Protein AF-A0A7X2IIE4-F1 (afdb_monomer)

Nearest PDB structures (foldseek):
  8wyc-assembly1_C  TM=7.361E-01  e=1.841E-12  Bacillus subtilis
  8wkn-assembly1_A  TM=7.345E-01  e=9.921E-12  Bacillus subtilis
  8wyb-assembly1_D  TM=7.508E-01  e=6.327E-11  Bacillus subtilis
  8wy8-assembly1_C  TM=7.355E-01  e=5.655E-11  Bacillus subtilis
  8y82-assembly1_M  TM=7.086E-01  e=1.838E-09  Geobacter sulfurreducens

Foldseek 3Di:
DVVLLVVVLVQLQDQLEEEEEECLQVCLQVFDDLLVLLVLLLVLCPPPPCLSVQLVVCVVVVNSQRSLQSRVVPDDPVRLLVSLCVRAPPPTEADLLLLLVLLLRYQHYEYQDQHCHNQRSVCVNPVDGFAEAALQRLVVLVQCLPSNDGRYYYHLQYHSNDSVRHQRHPVSVVLCDPPHNSVSSLVSVLSSVVRGQYEYESDDCPDVSNVVSQVVQLVVCQLPPCRAEYEEEPQDPVNQVVCNRRRVYHYDYDYWDADPVRDTDPVRSSVSSNVSSD

pLDDT: mean 89.93, std 10.82, range [49.31, 98.56]

Solvent-accessible surface area (backbone atoms only — not comparable to full-atom values): 14629 Å² total; per-residue (Å²): 113,72,73,60,56,52,50,48,48,58,47,33,68,34,70,51,19,30,40,36,40,26,57,63,53,48,41,69,40,72,36,64,52,75,68,55,44,48,53,54,42,30,58,73,35,61,90,46,86,65,36,32,59,50,23,53,53,26,46,76,70,67,38,50,53,60,16,37,32,55,40,60,70,72,47,52,71,66,53,45,44,53,50,31,32,60,58,45,52,62,95,57,61,60,34,75,57,40,50,28,59,58,46,35,59,38,44,27,35,36,30,70,45,43,50,59,42,65,54,49,31,39,23,77,73,68,78,48,71,53,48,78,28,47,24,80,37,62,80,49,46,71,51,60,63,42,81,84,40,62,46,29,38,36,16,62,30,13,33,36,92,41,67,93,43,50,51,64,28,61,71,43,54,51,24,44,36,91,93,27,85,30,20,65,27,49,54,44,50,49,50,42,66,73,75,33,40,36,39,35,35,34,58,69,92,77,45,67,66,57,47,53,52,44,52,57,45,31,71,73,38,78,44,69,44,90,50,35,34,33,51,44,71,70,59,51,73,69,56,39,53,45,40,32,57,56,60,14,32,45,62,46,63,42,66,61,44,71,45,99,86,70,47,80,36,61,65,49,54,52,52,51,37,42,70,57,38,108

Secondary structure (DSSP, 8-state):
-HHHHHHHHHHHTSTT-EEEE-HHHHGGGTPPPHHHHHHHHHHHTTTSSSHHHHHHHHHHTT-HHHHHHHHHTTS-HHHHHHHHHHHHTTT----HHHHHHHTTS--EEEE---SSHHHHHHHHHHSSPPEEEETT-HHHHHHHTSTT--SEEEETT-BTTBGGG---SHHHHHHTSTTSTTHHHHHHHHHHHHHS-EEEES--TT-HHHHHHHHHHHHHHTT--TTEEEEEES--HHHHHHHHHHT-EEEEEE--EE-TTS-EE-HHHHHHHHHHH-

Radius of gyration: 18.56 Å; Cα contacts (8 Å, |Δi|>4): 472; chains: 1; bounding box: 47×38×51 Å

Sequence (278 aa):
MNSTLEKLKEVLRKDNTVLFVGSGISTWSNLPTWEGMMDSLSQICKGREKIPDLINNETKAGNLLQAASYGYEELTNDEKVGFMSKTYIEGFEPHPIHNALVSLGPTCFITTNYDHLIEEAVYRKRGKSPTICLNNDVPVMGRIIRADSRNFVFKPHGDAGKIDTVVMTRSHYRELMPHGEFHAAVETLRILLMTRPVVYIGFGFRDPDFAYVRDILGNLYQGATSAHYAIMADVPPHVEKFWRKHDGIHIISYETTLNAIGSERHSSLLHLLKDLGE

Mean predicted aligned error: 4.93 Å

InterPro domains:
  IPR029035 DHS-like NAD/FAD-binding domain superfamily [SSF52467] (3-215)

Organism: NCBI:txid2666085

Structure (mmCIF, N/CA/C/O backbone):
data_AF-A0A7X2IIE4-F1
#
_entry.id   AF-A0A7X2IIE4-F1
#
loop_
_atom_site.group_PDB
_atom_site.id
_atom_site.type_symbol
_atom_site.label_atom_id
_atom_site.label_alt_id
_atom_site.label_comp_id
_atom_site.label_asym_id
_atom_site.label_entity_id
_atom_site.label_seq_id
_atom_site.pdbx_PDB_ins_code
_atom_site.Cartn_x
_atom_site.Cartn_y
_atom_site.Cartn_z
_atom_site.occupancy
_atom_site.B_iso_or_equiv
_atom_site.auth_seq_id
_atom_site.auth_comp_id
_atom_site.auth_asym_id
_atom_site.auth_atom_id
_atom_site.pdbx_PDB_model_num
ATOM 1 N N . MET A 1 1 ? -27.607 -2.820 7.632 1.00 49.31 1 MET A N 1
ATOM 2 C CA . MET A 1 1 ? -26.570 -1.781 7.454 1.00 49.31 1 MET A CA 1
ATOM 3 C C . MET A 1 1 ? -26.120 -1.174 8.782 1.00 49.31 1 MET A C 1
ATOM 5 O O . MET A 1 1 ? -24.940 -1.316 9.069 1.00 49.31 1 MET A O 1
ATOM 9 N N . ASN A 1 2 ? -27.005 -0.640 9.643 1.00 60.84 2 ASN A N 1
ATOM 10 C CA . ASN A 1 2 ? -26.592 -0.028 10.928 1.00 60.84 2 ASN A CA 1
ATOM 11 C C . ASN A 1 2 ? -25.723 -0.918 11.839 1.00 60.84 2 ASN A C 1
ATOM 13 O O . ASN A 1 2 ? -24.752 -0.437 12.402 1.00 60.84 2 ASN A O 1
ATOM 17 N N . SER A 1 3 ? -25.990 -2.223 11.956 1.00 80.12 3 SER A N 1
ATOM 18 C CA . SER A 1 3 ? -25.224 -3.075 12.884 1.00 80.12 3 SER A CA 1
ATOM 19 C C . SER A 1 3 ? -23.764 -3.320 12.479 1.00 80.12 3 SER A C 1
ATOM 21 O O . SER A 1 3 ? -22.938 -3.573 13.346 1.00 80.12 3 SER A O 1
ATOM 23 N N . THR A 1 4 ? -23.437 -3.321 11.182 1.00 84.44 4 THR A N 1
ATOM 24 C CA . THR A 1 4 ? -22.061 -3.582 10.711 1.00 84.44 4 THR A CA 1
ATOM 25 C C . THR A 1 4 ? -21.206 -2.326 10.826 1.00 84.44 4 THR A C 1
ATOM 27 O O . THR A 1 4 ? -20.052 -2.415 11.230 1.00 84.44 4 THR A O 1
ATOM 30 N N . LEU A 1 5 ? -21.787 -1.162 10.522 1.00 89.12 5 LEU A N 1
ATOM 31 C CA . LEU A 1 5 ? -21.107 0.125 10.641 1.00 89.12 5 LEU A CA 1
ATOM 32 C C . LEU A 1 5 ? -20.782 0.460 12.104 1.00 89.12 5 LEU A C 1
ATOM 34 O O . LEU A 1 5 ? -19.658 0.849 12.398 1.00 89.12 5 LEU A O 1
ATOM 38 N N . GLU A 1 6 ? -21.717 0.226 13.030 1.00 90.06 6 GLU A N 1
ATOM 39 C CA . GLU A 1 6 ? -21.456 0.422 14.465 1.00 90.06 6 GLU A CA 1
ATOM 40 C C . GLU A 1 6 ? -20.348 -0.502 14.981 1.00 90.06 6 GLU A C 1
ATOM 42 O O . GLU A 1 6 ? -19.433 -0.055 15.671 1.00 90.06 6 GLU A O 1
ATOM 47 N N . LYS A 1 7 ? -20.343 -1.775 14.566 1.00 92.12 7 LYS A N 1
ATOM 48 C CA . LYS A 1 7 ? -19.247 -2.695 14.901 1.00 92.12 7 LYS A CA 1
ATOM 49 C C . LYS A 1 7 ? -17.910 -2.257 14.306 1.00 92.12 7 LYS A C 1
ATOM 51 O O . LYS A 1 7 ? -16.882 -2.409 14.961 1.00 92.12 7 LYS A O 1
ATOM 56 N N . LEU A 1 8 ? -17.900 -1.697 13.094 1.00 93.94 8 LEU A N 1
ATOM 57 C CA . LEU A 1 8 ? -16.687 -1.109 12.527 1.00 93.94 8 LEU A CA 1
ATOM 58 C C . LEU A 1 8 ? -16.190 0.055 13.398 1.00 93.94 8 LEU A C 1
ATOM 60 O O . LEU A 1 8 ? -15.004 0.096 13.714 1.00 93.94 8 LEU A O 1
ATOM 64 N N . LYS A 1 9 ? -17.076 0.955 13.845 1.00 94.12 9 LYS A N 1
ATOM 65 C CA . LYS A 1 9 ? -16.709 2.039 14.775 1.00 94.12 9 LYS A CA 1
ATOM 66 C C . LYS A 1 9 ? -16.126 1.495 16.083 1.00 94.12 9 LYS A C 1
ATOM 68 O O . LYS A 1 9 ? -15.106 1.992 16.553 1.00 94.12 9 LYS A O 1
ATOM 73 N N . GLU A 1 10 ? -16.710 0.442 16.655 1.00 93.31 10 GLU A N 1
ATOM 74 C CA . GLU A 1 10 ? -16.152 -0.237 17.836 1.00 93.31 10 GLU A CA 1
ATOM 75 C C . GLU A 1 10 ? -14.753 -0.809 17.576 1.00 93.31 10 GLU A C 1
ATOM 77 O O . GLU A 1 10 ? -13.871 -0.699 18.427 1.00 93.31 10 GLU A O 1
ATOM 82 N N . VAL A 1 11 ? -14.529 -1.405 16.402 1.00 94.25 11 VAL A N 1
ATOM 83 C CA . VAL A 1 11 ? -13.220 -1.926 15.988 1.00 94.25 11 VAL A CA 1
ATOM 84 C C . VAL A 1 11 ? -12.203 -0.801 15.819 1.00 94.25 11 VAL A C 1
ATOM 86 O O . VAL A 1 11 ? -11.093 -0.922 16.329 1.00 94.25 11 VAL A O 1
ATOM 89 N N . LEU A 1 12 ? -12.567 0.307 15.177 1.00 95.69 12 LEU A N 1
ATOM 90 C CA . LEU A 1 12 ? -11.681 1.459 14.982 1.00 95.69 12 LEU A CA 1
ATOM 91 C C . LEU A 1 12 ? -11.258 2.117 16.306 1.00 95.69 12 LEU A C 1
ATOM 93 O O . LEU A 1 12 ? -10.138 2.608 16.411 1.00 95.69 12 LEU A O 1
ATOM 97 N N . ARG A 1 13 ? -12.098 2.054 17.348 1.00 93.62 13 ARG A N 1
ATOM 98 C CA . ARG A 1 13 ? -11.759 2.543 18.699 1.00 93.62 13 ARG A CA 1
ATOM 99 C C . ARG A 1 13 ? -10.760 1.662 19.451 1.00 93.62 13 ARG A C 1
ATOM 101 O O . ARG A 1 13 ? -10.238 2.089 20.478 1.00 93.62 13 ARG A O 1
ATOM 108 N N . LYS A 1 14 ? -10.496 0.432 18.995 1.00 92.31 14 LYS A N 1
ATOM 109 C CA . LYS A 1 14 ? -9.498 -0.431 19.637 1.00 92.31 14 LYS A CA 1
ATOM 110 C C . LYS A 1 14 ? -8.102 0.043 19.268 1.00 92.31 14 LYS A C 1
ATOM 112 O O . LYS A 1 14 ? -7.719 0.065 18.103 1.00 92.31 14 LYS A O 1
ATOM 117 N N . ASP A 1 15 ? -7.301 0.309 20.287 1.00 88.25 15 ASP A N 1
ATOM 118 C CA . ASP A 1 15 ? -5.937 0.808 20.128 1.00 88.25 15 ASP A CA 1
ATOM 119 C C . ASP A 1 15 ? -5.006 -0.094 19.303 1.00 88.25 15 ASP A C 1
ATOM 121 O O . ASP A 1 15 ? -3.994 0.364 18.768 1.00 88.25 15 ASP A O 1
ATOM 125 N N . ASN A 1 16 ? -5.305 -1.393 19.267 1.00 89.94 16 ASN A N 1
ATOM 126 C CA . ASN A 1 16 ? -4.491 -2.400 18.606 1.00 89.94 16 ASN A CA 1
ATOM 127 C C . ASN A 1 16 ? -4.945 -2.691 17.165 1.00 89.94 16 ASN A C 1
ATOM 129 O O . ASN A 1 16 ? -4.286 -3.498 16.506 1.00 89.94 16 ASN A O 1
ATOM 133 N N . THR A 1 17 ? -6.023 -2.053 16.693 1.00 95.56 17 THR A N 1
ATOM 134 C CA . THR A 1 17 ? -6.523 -2.174 15.319 1.00 95.56 17 THR A CA 1
ATOM 135 C C . THR A 1 17 ? -5.491 -1.677 14.318 1.00 95.56 17 THR A C 1
ATOM 137 O O . THR A 1 17 ? -4.799 -0.683 14.544 1.00 95.56 17 THR A O 1
ATOM 140 N N . VAL A 1 18 ? -5.403 -2.383 13.196 1.00 96.12 18 VAL A N 1
ATOM 141 C CA . VAL A 1 18 ? -4.515 -2.063 12.084 1.00 96.12 18 VAL A CA 1
ATOM 142 C C . VAL A 1 18 ? -5.337 -1.567 10.902 1.00 96.12 18 VAL A C 1
ATOM 144 O O . VAL A 1 18 ? -6.310 -2.206 10.503 1.00 96.12 18 VAL A O 1
ATOM 147 N N . LEU A 1 19 ? -4.928 -0.445 10.313 1.00 97.19 19 LEU A N 1
ATOM 148 C CA . LEU A 1 19 ? -5.428 -0.019 9.009 1.00 97.19 19 LEU A CA 1
ATOM 149 C C . LEU A 1 19 ? -4.515 -0.596 7.932 1.00 97.19 19 LEU A C 1
ATOM 151 O O . LEU A 1 19 ? -3.333 -0.257 7.877 1.00 97.19 19 LEU A O 1
ATOM 155 N N . PHE A 1 20 ? -5.055 -1.472 7.090 1.00 94.75 20 PHE A N 1
ATOM 156 C CA . PHE A 1 20 ? -4.353 -1.954 5.907 1.00 94.75 20 PHE A CA 1
ATOM 157 C C . PHE A 1 20 ? -4.774 -1.090 4.723 1.00 94.75 20 PHE A C 1
ATOM 159 O O . PHE A 1 20 ? -5.925 -1.121 4.284 1.00 94.75 20 PHE A O 1
ATOM 166 N N . VAL A 1 21 ? -3.835 -0.309 4.209 1.00 95.19 21 VAL A N 1
ATOM 167 C CA . VAL A 1 21 ? -4.082 0.709 3.195 1.00 95.19 21 VAL A CA 1
ATOM 168 C C . VAL A 1 21 ? -3.481 0.259 1.873 1.00 95.19 21 VAL A C 1
ATOM 170 O O . VAL A 1 21 ? -2.305 -0.079 1.814 1.00 95.19 21 VAL A O 1
ATOM 173 N N . GLY A 1 22 ? -4.294 0.227 0.821 1.00 91.69 22 GLY A N 1
ATOM 174 C CA . GLY A 1 22 ? -3.826 -0.068 -0.532 1.00 91.69 22 GLY A CA 1
ATOM 175 C C . GLY A 1 22 ? -3.591 1.179 -1.379 1.00 91.69 22 GLY A C 1
ATOM 176 O O . GLY A 1 22 ? -3.837 2.315 -0.960 1.00 91.69 22 GLY A O 1
ATOM 177 N N . SER A 1 23 ? -3.144 0.960 -2.613 1.00 89.44 23 SER A N 1
ATOM 178 C CA . SER A 1 23 ? -2.782 2.021 -3.562 1.00 89.44 23 SER A CA 1
ATOM 179 C C . SER A 1 23 ? -3.956 2.904 -3.975 1.00 89.44 23 SER A C 1
ATOM 181 O O . SER A 1 23 ? -3.746 4.052 -4.356 1.00 89.44 23 SER A O 1
ATOM 183 N N . GLY A 1 24 ? -5.198 2.437 -3.810 1.00 90.94 24 GLY A N 1
ATOM 184 C CA . GLY A 1 24 ? -6.402 3.227 -4.065 1.00 90.94 24 GLY A CA 1
ATOM 185 C C . GLY A 1 24 ? -6.564 4.451 -3.155 1.00 90.94 24 GLY A C 1
ATOM 186 O O . GLY A 1 24 ? -7.406 5.294 -3.443 1.00 90.94 24 GLY A O 1
ATOM 187 N N . ILE A 1 25 ? -5.788 4.572 -2.068 1.00 95.12 25 ILE A N 1
ATOM 188 C CA . ILE A 1 25 ? -5.687 5.822 -1.295 1.00 95.12 25 ILE A CA 1
ATOM 189 C C . ILE A 1 25 ? -4.633 6.759 -1.889 1.00 95.12 25 ILE A C 1
ATOM 191 O O . ILE A 1 25 ? -4.918 7.945 -2.056 1.00 95.12 25 ILE A O 1
ATOM 195 N N . SER A 1 26 ? -3.473 6.238 -2.297 1.00 95.19 26 SER A N 1
ATOM 196 C CA . SER A 1 26 ? -2.409 7.029 -2.928 1.00 95.19 26 SER A CA 1
ATOM 197 C C . SER A 1 26 ? -2.837 7.637 -4.273 1.00 95.19 26 SER A C 1
ATOM 199 O O . SER A 1 26 ? -2.402 8.735 -4.618 1.00 95.19 26 SER A O 1
ATOM 201 N N . THR A 1 27 ? -3.757 7.005 -5.015 1.00 93.75 27 THR A N 1
ATOM 202 C CA . THR A 1 27 ? -4.293 7.565 -6.275 1.00 93.75 27 THR A CA 1
ATOM 203 C C . THR A 1 27 ? -5.016 8.904 -6.094 1.00 93.75 27 THR A C 1
ATOM 205 O O . THR A 1 27 ? -5.051 9.707 -7.023 1.00 93.75 27 THR A O 1
ATOM 208 N N . TRP A 1 28 ? -5.533 9.213 -4.898 1.00 94.75 28 TRP A N 1
ATOM 209 C CA . TRP A 1 28 ? -6.114 10.532 -4.598 1.00 94.75 28 TRP A CA 1
ATOM 210 C C . TRP A 1 28 ? -5.080 11.657 -4.574 1.00 94.75 28 TRP A C 1
ATOM 212 O O . TRP A 1 28 ? -5.438 12.828 -4.682 1.00 94.75 28 TRP A O 1
ATOM 222 N N . SER A 1 29 ? -3.806 11.303 -4.430 1.00 96.19 29 SER A N 1
ATOM 223 C CA . SER A 1 29 ? -2.670 12.207 -4.561 1.00 96.19 29 SER A CA 1
ATOM 224 C C . SER A 1 29 ? -2.062 12.165 -5.969 1.00 96.19 29 SER A C 1
ATOM 226 O O . SER A 1 29 ? -0.961 12.657 -6.156 1.00 96.19 29 SER A O 1
ATOM 228 N N . ASN A 1 30 ? -2.774 11.629 -6.970 1.00 94.38 30 ASN A N 1
ATOM 229 C CA . ASN A 1 30 ? -2.327 11.461 -8.362 1.00 94.38 30 ASN A CA 1
ATOM 230 C C . ASN A 1 30 ? -1.174 10.466 -8.568 1.00 94.38 30 ASN A C 1
ATOM 232 O O . ASN A 1 30 ? -0.538 10.486 -9.623 1.00 94.38 30 ASN A O 1
ATOM 236 N N . LEU A 1 31 ? -0.911 9.582 -7.602 1.00 94.81 31 LEU A N 1
ATOM 237 C CA . LEU A 1 31 ? 0.018 8.480 -7.831 1.00 94.81 31 LEU A CA 1
ATOM 238 C C . LEU A 1 31 ? -0.579 7.450 -8.796 1.00 94.81 31 LEU A C 1
ATOM 240 O O . LEU A 1 31 ? -1.803 7.268 -8.832 1.00 94.81 31 LEU A O 1
ATOM 244 N N . PRO A 1 32 ? 0.268 6.762 -9.579 1.00 92.31 32 PRO A N 1
ATOM 245 C CA . PRO A 1 32 ? -0.210 5.830 -10.582 1.00 92.31 32 PRO A CA 1
ATOM 246 C C . PRO A 1 32 ? -0.805 4.568 -9.952 1.00 92.31 32 PRO A C 1
ATOM 248 O O . PRO A 1 32 ? -0.396 4.099 -8.889 1.00 92.31 32 PRO A O 1
ATOM 251 N N . THR A 1 33 ? -1.750 3.965 -10.670 1.00 89.31 33 THR A N 1
ATOM 252 C CA . THR A 1 33 ? -2.098 2.554 -10.476 1.00 89.31 33 THR A CA 1
ATOM 253 C C . THR A 1 33 ? -0.956 1.665 -10.980 1.00 89.31 33 THR A C 1
ATOM 255 O O . THR A 1 33 ? -0.030 2.140 -11.635 1.00 89.31 33 THR A O 1
ATOM 258 N N . TRP A 1 34 ? -1.032 0.351 -10.748 1.00 88.12 34 TRP A N 1
ATOM 259 C CA . TRP A 1 34 ? -0.078 -0.585 -11.357 1.00 88.12 34 TRP A CA 1
ATOM 260 C C . TRP A 1 34 ? -0.030 -0.461 -12.887 1.00 88.12 34 TRP A C 1
ATOM 262 O O . TRP A 1 34 ? 1.055 -0.456 -13.456 1.00 88.12 34 TRP A O 1
ATOM 272 N N . GLU A 1 35 ? -1.181 -0.305 -13.547 1.00 88.38 35 GLU A N 1
ATOM 273 C CA . GLU A 1 35 ? -1.249 -0.090 -15.000 1.00 88.38 35 GLU A CA 1
ATOM 274 C C . GLU A 1 35 ? -0.546 1.215 -15.408 1.00 88.38 35 GLU A C 1
ATOM 276 O O . GLU A 1 35 ? 0.330 1.192 -16.269 1.00 88.38 35 GLU A O 1
ATOM 281 N N . GLY A 1 36 ? -0.822 2.332 -14.723 1.00 91.50 36 GLY A N 1
ATOM 282 C CA . GLY A 1 36 ? -0.133 3.603 -14.993 1.00 91.50 36 GLY A CA 1
ATOM 283 C C . GLY A 1 36 ? 1.375 3.560 -14.696 1.00 91.50 36 GLY A C 1
ATOM 284 O O . GLY A 1 36 ? 2.174 4.254 -15.334 1.00 91.50 36 GLY A O 1
ATOM 285 N N . MET A 1 37 ? 1.795 2.715 -13.751 1.00 94.00 37 MET A N 1
ATOM 286 C CA . MET A 1 37 ? 3.209 2.463 -13.486 1.00 94.00 37 MET A CA 1
ATOM 287 C C . MET A 1 37 ? 3.856 1.672 -14.627 1.00 94.00 37 MET A C 1
ATOM 289 O O . MET A 1 37 ? 4.965 2.017 -15.029 1.00 94.00 37 MET A O 1
ATOM 293 N N . MET A 1 38 ? 3.160 0.686 -15.209 1.00 95.44 38 MET A N 1
ATOM 294 C CA . MET A 1 38 ? 3.628 -0.025 -16.407 1.00 95.44 38 MET A CA 1
ATOM 295 C C . MET A 1 38 ? 3.792 0.911 -17.602 1.00 95.44 38 MET A C 1
ATOM 297 O O . MET A 1 38 ? 4.783 0.791 -18.321 1.00 95.44 38 MET A O 1
ATOM 301 N N . ASP A 1 39 ? 2.896 1.884 -17.777 1.00 93.69 39 ASP A N 1
ATOM 302 C CA . ASP A 1 39 ? 3.049 2.903 -18.819 1.00 93.69 39 ASP A CA 1
ATOM 303 C C . ASP A 1 39 ? 4.346 3.697 -18.612 1.00 93.69 39 ASP A C 1
ATOM 305 O O . ASP A 1 39 ? 5.158 3.831 -19.531 1.00 93.69 39 ASP A O 1
ATOM 309 N N . SER A 1 40 ? 4.584 4.161 -17.382 1.00 94.62 40 SER A N 1
ATOM 310 C CA . SER A 1 40 ? 5.792 4.907 -17.003 1.00 94.62 40 SER A CA 1
ATOM 311 C C . SER A 1 40 ? 7.065 4.071 -17.181 1.00 94.62 40 SER A C 1
ATOM 313 O O . SER A 1 40 ? 8.070 4.565 -17.700 1.00 94.62 40 SER A O 1
ATOM 315 N N . LEU A 1 41 ? 7.008 2.789 -16.815 1.00 95.75 41 LEU A N 1
ATOM 316 C CA . LEU A 1 41 ? 8.100 1.836 -16.976 1.00 95.75 41 LEU A CA 1
ATOM 317 C C . LEU A 1 41 ? 8.391 1.563 -18.463 1.00 95.75 41 LEU A C 1
ATOM 319 O O . LEU A 1 41 ? 9.541 1.568 -18.899 1.00 95.75 41 LEU A O 1
ATOM 323 N N . SER A 1 42 ? 7.352 1.428 -19.289 1.00 96.31 42 SER A N 1
ATOM 324 C CA . SER A 1 42 ? 7.506 1.306 -20.740 1.00 96.31 42 SER A CA 1
ATOM 325 C C . SER A 1 42 ? 8.147 2.552 -21.356 1.00 96.31 42 SER A C 1
ATOM 327 O O . SER A 1 42 ? 8.903 2.416 -22.321 1.00 96.31 42 SER A O 1
ATOM 329 N N . GLN A 1 43 ? 7.876 3.752 -20.824 1.00 95.06 43 GLN A N 1
ATOM 330 C CA . GLN A 1 43 ? 8.509 4.987 -21.296 1.00 95.06 43 GLN A CA 1
ATOM 331 C C . GLN A 1 43 ? 10.006 5.043 -20.981 1.00 95.06 43 GLN A C 1
ATOM 333 O O . GLN A 1 43 ? 10.777 5.415 -21.864 1.00 95.06 43 GLN A O 1
ATOM 338 N N . ILE A 1 44 ? 10.432 4.683 -19.763 1.00 95.44 44 ILE A N 1
ATOM 339 C CA . ILE A 1 44 ? 11.862 4.696 -19.398 1.00 95.44 44 ILE A CA 1
ATOM 340 C C . ILE A 1 44 ? 12.650 3.615 -20.150 1.00 95.44 44 ILE A C 1
ATOM 342 O O . ILE A 1 44 ? 13.810 3.820 -20.493 1.00 95.44 44 ILE A O 1
ATOM 346 N N . CYS A 1 45 ? 12.004 2.503 -20.510 1.00 95.81 45 CYS A N 1
ATOM 347 C CA . CYS A 1 45 ? 12.606 1.458 -21.336 1.00 95.81 45 CYS A CA 1
ATOM 348 C C . CYS A 1 45 ? 12.621 1.778 -22.845 1.00 95.81 45 CYS A C 1
ATOM 350 O O . CYS A 1 45 ? 13.040 0.932 -23.638 1.00 95.81 45 CYS A O 1
ATOM 352 N N . LYS A 1 46 ? 12.175 2.965 -23.288 1.00 93.56 46 LYS A N 1
ATOM 353 C CA . LYS A 1 46 ? 12.252 3.355 -24.706 1.00 93.56 46 LYS A CA 1
ATOM 354 C C . LYS A 1 46 ? 13.695 3.288 -25.212 1.00 93.56 46 LYS A C 1
ATOM 356 O O . LYS A 1 46 ? 14.604 3.840 -24.608 1.00 93.56 46 LYS A O 1
ATOM 361 N N . GLY A 1 47 ? 13.887 2.631 -26.355 1.00 90.25 47 GLY A N 1
ATOM 362 C CA . GLY A 1 47 ? 15.211 2.393 -26.938 1.00 90.25 47 GLY A CA 1
ATOM 363 C C . GLY A 1 47 ? 15.856 1.069 -26.516 1.00 90.25 47 GLY A C 1
ATOM 364 O O . GLY A 1 47 ? 16.852 0.679 -27.118 1.00 90.25 47 GLY A O 1
ATOM 365 N N . ARG A 1 48 ? 15.270 0.339 -25.556 1.00 93.75 48 ARG A N 1
ATOM 366 C CA . ARG A 1 48 ? 15.635 -1.052 -25.256 1.00 93.75 48 ARG A CA 1
ATOM 367 C C . ARG A 1 48 ? 14.833 -1.975 -26.166 1.00 93.75 48 ARG A C 1
ATOM 369 O O . ARG A 1 48 ? 13.605 -1.888 -26.215 1.00 93.75 48 ARG A O 1
ATOM 376 N N . GLU A 1 49 ? 15.521 -2.817 -26.932 1.00 92.31 49 GLU A N 1
ATOM 377 C CA . GLU A 1 49 ? 14.883 -3.650 -27.954 1.00 92.31 49 GLU A CA 1
ATOM 378 C C . GLU A 1 49 ? 13.828 -4.577 -27.319 1.00 92.31 49 GLU A C 1
ATOM 380 O O . GLU A 1 49 ? 14.122 -5.291 -26.365 1.00 92.31 49 GLU A O 1
ATOM 385 N N . LYS A 1 50 ? 12.594 -4.567 -27.845 1.00 93.75 50 LYS A N 1
ATOM 386 C CA . LYS A 1 50 ? 11.437 -5.397 -27.432 1.00 93.75 50 LYS A CA 1
ATOM 387 C C . LYS A 1 50 ? 10.893 -5.184 -26.012 1.00 93.75 50 LYS A C 1
ATOM 389 O O . LYS A 1 50 ? 9.753 -5.569 -25.772 1.00 93.75 50 LYS A O 1
ATOM 394 N N . ILE A 1 51 ? 11.627 -4.561 -25.087 1.00 96.38 51 ILE A N 1
ATOM 395 C CA . ILE A 1 51 ? 11.179 -4.388 -23.692 1.00 96.38 51 ILE A CA 1
ATOM 396 C C . ILE A 1 51 ? 9.856 -3.604 -23.585 1.00 96.38 51 ILE A C 1
ATOM 398 O O . ILE A 1 51 ? 8.935 -4.113 -22.943 1.00 96.38 51 ILE A O 1
ATOM 402 N N . PRO A 1 52 ? 9.676 -2.434 -24.238 1.00 96.69 52 PRO A N 1
ATOM 403 C CA . PRO A 1 52 ? 8.388 -1.736 -24.227 1.00 96.69 52 PRO A CA 1
ATOM 404 C C . PRO A 1 52 ? 7.232 -2.598 -24.748 1.00 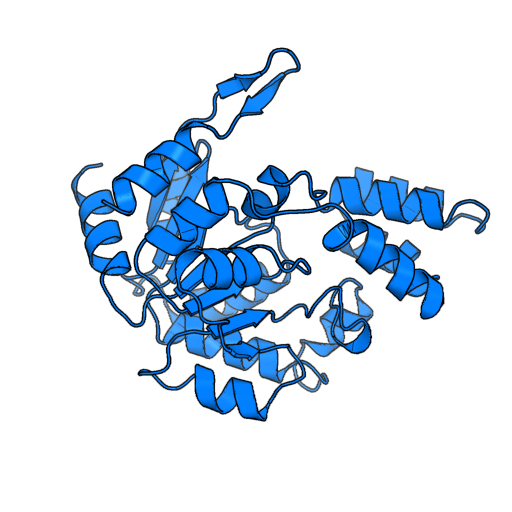96.69 52 PRO A C 1
ATOM 406 O O . PRO A 1 52 ? 6.147 -2.587 -24.173 1.00 96.69 52 PRO A O 1
ATOM 409 N N . ASP A 1 53 ? 7.456 -3.376 -25.809 1.00 96.56 53 ASP A N 1
ATOM 410 C CA . ASP A 1 53 ? 6.423 -4.240 -26.385 1.00 96.56 53 ASP A CA 1
ATOM 411 C C . ASP A 1 53 ? 6.040 -5.369 -25.424 1.00 96.56 53 ASP A C 1
ATOM 413 O O . ASP A 1 53 ? 4.855 -5.650 -25.253 1.00 96.56 53 ASP A O 1
ATOM 417 N N . LEU A 1 54 ? 7.020 -5.978 -24.748 1.00 97.00 54 LEU A N 1
ATOM 418 C CA . LEU A 1 54 ? 6.787 -7.000 -23.726 1.00 97.00 54 LEU A CA 1
ATOM 419 C C . LEU A 1 54 ? 5.972 -6.452 -22.548 1.00 97.00 54 LEU A C 1
ATOM 421 O O . LEU A 1 54 ? 4.980 -7.070 -22.165 1.00 97.00 54 LEU A O 1
ATOM 425 N N . ILE A 1 55 ? 6.338 -5.277 -22.020 1.00 96.94 55 ILE A N 1
ATOM 426 C CA . ILE A 1 55 ? 5.582 -4.605 -20.950 1.00 96.94 55 ILE A CA 1
ATOM 427 C C . ILE A 1 55 ? 4.137 -4.375 -21.407 1.00 96.94 55 ILE A C 1
ATOM 429 O O . ILE A 1 55 ? 3.200 -4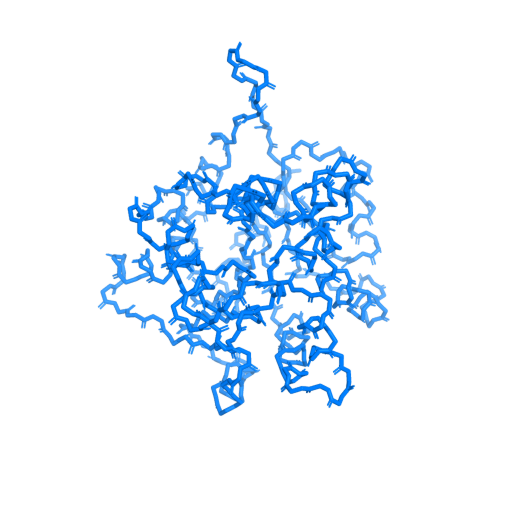.788 -20.731 1.00 96.94 55 ILE A O 1
ATOM 433 N N . ASN A 1 56 ? 3.945 -3.769 -22.580 1.00 95.81 56 ASN A N 1
ATOM 434 C CA . ASN A 1 56 ? 2.617 -3.421 -23.086 1.00 95.81 56 ASN A CA 1
ATOM 435 C C . ASN A 1 56 ? 1.743 -4.652 -23.364 1.00 95.81 56 ASN A C 1
ATOM 437 O O . ASN A 1 56 ? 0.540 -4.622 -23.098 1.00 95.81 56 ASN A O 1
ATOM 441 N N . ASN A 1 57 ? 2.322 -5.728 -23.899 1.00 96.38 57 ASN A N 1
ATOM 442 C CA . ASN A 1 57 ? 1.596 -6.964 -24.185 1.00 96.38 57 ASN A CA 1
ATOM 443 C C . ASN A 1 57 ? 1.133 -7.653 -22.895 1.00 96.38 57 ASN A C 1
ATOM 445 O O . ASN A 1 57 ? -0.036 -8.022 -22.790 1.00 96.38 57 ASN A O 1
ATOM 449 N N . GLU A 1 58 ? 2.012 -7.770 -21.899 1.00 95.88 58 GLU A N 1
ATOM 450 C CA . GLU A 1 58 ? 1.672 -8.382 -20.612 1.00 95.88 58 GLU A CA 1
ATOM 451 C C . GLU A 1 58 ? 0.700 -7.518 -19.798 1.00 95.88 58 GLU A C 1
ATOM 453 O O . GLU A 1 58 ? -0.240 -8.055 -19.213 1.00 95.88 58 GLU A O 1
ATOM 458 N N . THR A 1 59 ? 0.839 -6.185 -19.817 1.00 93.19 59 THR A N 1
ATOM 459 C CA . THR A 1 59 ? -0.132 -5.268 -19.193 1.00 93.19 59 THR A CA 1
ATOM 460 C C . THR A 1 59 ? -1.524 -5.448 -19.793 1.00 93.19 59 THR A C 1
ATOM 462 O O . THR A 1 59 ? -2.490 -5.614 -19.051 1.00 93.19 59 THR A O 1
ATOM 465 N N . LYS A 1 60 ? -1.640 -5.512 -21.129 1.00 93.88 60 LYS A N 1
ATOM 466 C CA . LYS A 1 60 ? -2.923 -5.771 -21.813 1.00 93.88 60 LYS A CA 1
ATOM 467 C C . LYS A 1 60 ? -3.507 -7.145 -21.486 1.00 93.88 60 LYS A C 1
ATOM 469 O O . LYS A 1 60 ? -4.725 -7.295 -21.469 1.00 93.88 60 LYS A O 1
ATOM 474 N N . ALA A 1 61 ? -2.654 -8.136 -21.233 1.00 93.50 61 ALA A N 1
ATOM 475 C CA . ALA A 1 61 ? -3.064 -9.467 -20.794 1.00 93.50 61 ALA A CA 1
ATOM 476 C C . ALA A 1 61 ? -3.420 -9.535 -19.293 1.00 93.50 61 ALA A C 1
ATOM 478 O O . ALA A 1 61 ? -3.874 -10.577 -18.826 1.00 93.50 61 ALA A O 1
ATOM 479 N N . GLY A 1 62 ? -3.227 -8.450 -18.531 1.00 89.12 62 GLY A N 1
ATOM 480 C CA . GLY A 1 62 ? -3.441 -8.407 -17.081 1.00 89.12 62 GLY A CA 1
ATOM 481 C C . GLY A 1 62 ? -2.299 -9.016 -16.255 1.00 89.12 62 GLY A C 1
ATOM 482 O O . GLY A 1 62 ? -2.411 -9.131 -15.035 1.00 89.12 62 GLY A O 1
ATOM 483 N N . ASN A 1 63 ? -1.178 -9.371 -16.883 1.00 91.25 63 ASN A N 1
ATOM 484 C CA . ASN A 1 63 ? -0.015 -9.998 -16.254 1.00 91.25 63 ASN A CA 1
ATOM 485 C C . ASN A 1 63 ? 0.974 -8.948 -15.714 1.00 91.25 63 ASN A C 1
ATOM 487 O O . ASN A 1 63 ? 2.163 -8.948 -16.039 1.00 91.25 63 ASN A O 1
ATOM 491 N N . LEU A 1 64 ? 0.490 -8.050 -14.855 1.00 90.62 64 LEU A N 1
ATOM 492 C CA . LEU A 1 64 ? 1.229 -6.859 -14.408 1.00 90.62 64 LEU A CA 1
ATOM 493 C C . LEU A 1 64 ? 2.567 -7.181 -13.718 1.00 90.62 64 LEU A C 1
ATOM 495 O O . LEU A 1 64 ? 3.552 -6.487 -13.939 1.00 90.62 64 LEU A O 1
ATOM 499 N N . LEU A 1 65 ? 2.649 -8.273 -12.949 1.00 91.56 65 LEU A N 1
ATOM 500 C CA . LEU A 1 65 ? 3.908 -8.708 -12.325 1.00 91.56 65 LEU A CA 1
ATOM 501 C C . LEU A 1 65 ? 4.954 -9.157 -13.363 1.00 91.56 65 LEU A C 1
ATOM 503 O O . LEU A 1 65 ? 6.156 -8.938 -13.192 1.00 91.56 65 LEU A O 1
ATOM 507 N N . GLN A 1 66 ? 4.516 -9.797 -14.452 1.00 94.06 66 GLN A N 1
ATOM 508 C CA . GLN A 1 66 ? 5.413 -10.184 -15.543 1.00 94.06 66 GLN A CA 1
ATOM 509 C C . GLN A 1 66 ? 5.870 -8.954 -16.331 1.00 94.06 66 GLN A C 1
ATOM 511 O O . GLN A 1 66 ? 7.063 -8.839 -16.613 1.00 94.06 66 GLN A O 1
ATOM 516 N N . ALA A 1 67 ? 4.950 -8.031 -16.624 1.00 95.19 67 ALA A N 1
ATOM 517 C CA . ALA A 1 67 ? 5.259 -6.751 -17.254 1.00 95.19 67 ALA A CA 1
ATOM 518 C C . ALA A 1 67 ? 6.303 -5.967 -16.434 1.00 95.19 67 ALA A C 1
ATOM 520 O O . ALA A 1 67 ? 7.331 -5.555 -16.971 1.00 95.19 67 ALA A O 1
ATOM 521 N N . ALA A 1 68 ? 6.101 -5.867 -15.116 1.00 95.44 68 ALA A N 1
ATOM 522 C CA . ALA A 1 68 ? 7.031 -5.213 -14.201 1.00 95.44 68 ALA A CA 1
ATOM 523 C C . ALA A 1 68 ? 8.417 -5.867 -14.221 1.00 95.44 68 ALA A C 1
ATOM 525 O O . ALA A 1 68 ? 9.424 -5.168 -14.261 1.00 95.44 68 ALA A O 1
ATOM 526 N N . SER A 1 69 ? 8.476 -7.203 -14.259 1.00 96.50 69 SER A N 1
ATOM 527 C CA . SER A 1 69 ? 9.747 -7.937 -14.327 1.00 96.50 69 SER A CA 1
ATOM 528 C C . SER A 1 69 ? 10.509 -7.637 -15.622 1.00 96.50 69 SER A C 1
ATOM 530 O O . SER A 1 69 ? 11.705 -7.388 -15.565 1.00 96.50 69 SER A O 1
ATOM 532 N N . TYR A 1 70 ? 9.823 -7.582 -16.772 1.00 96.81 70 TYR A N 1
ATOM 533 C CA . TYR A 1 70 ? 10.466 -7.260 -18.052 1.00 96.81 70 TYR A CA 1
ATOM 534 C C . TYR A 1 70 ? 11.061 -5.853 -18.099 1.00 96.81 70 TYR A C 1
ATOM 536 O O . TYR A 1 70 ? 12.090 -5.660 -18.733 1.00 96.81 70 TYR A O 1
ATOM 544 N N . GLY A 1 71 ? 10.421 -4.867 -17.471 1.00 96.56 71 GLY A N 1
ATOM 545 C CA . GLY A 1 71 ? 10.925 -3.494 -17.484 1.00 96.56 71 GLY A CA 1
ATOM 546 C C . GLY A 1 71 ? 11.927 -3.198 -16.374 1.00 96.56 71 GLY A C 1
ATOM 547 O O . GLY A 1 71 ? 12.988 -2.635 -16.621 1.00 96.56 71 GLY A O 1
ATOM 548 N N . TYR A 1 72 ? 11.592 -3.560 -15.138 1.00 97.25 72 TYR A N 1
ATOM 549 C CA . TYR A 1 72 ? 12.321 -3.109 -13.957 1.00 97.25 72 TYR A CA 1
ATOM 550 C C . TYR A 1 72 ? 13.663 -3.829 -13.786 1.00 97.25 72 TYR A C 1
ATOM 552 O O . TYR A 1 72 ? 14.622 -3.220 -13.314 1.00 97.25 72 TYR A O 1
ATOM 560 N N . GLU A 1 73 ? 13.766 -5.101 -14.189 1.00 96.25 73 GLU A N 1
ATOM 561 C CA . GLU A 1 73 ? 15.028 -5.859 -14.118 1.00 96.25 73 GLU A CA 1
ATOM 562 C C . GLU A 1 73 ? 16.073 -5.345 -15.117 1.00 96.25 73 GLU A C 1
ATOM 564 O O . GLU A 1 73 ? 17.269 -5.461 -14.863 1.00 96.25 73 GLU A O 1
ATOM 569 N N . GLU A 1 74 ? 15.631 -4.697 -16.193 1.00 96.31 74 GLU A N 1
ATOM 570 C CA . GLU A 1 74 ? 16.507 -4.088 -17.191 1.00 96.31 74 GLU A CA 1
ATOM 571 C C . GLU A 1 74 ? 17.160 -2.796 -16.673 1.00 96.31 74 GLU A C 1
ATOM 573 O O . GLU A 1 74 ? 18.245 -2.414 -17.114 1.00 96.31 74 GLU A O 1
ATOM 578 N N . LEU A 1 75 ? 16.528 -2.098 -15.729 1.00 96.56 75 LEU A N 1
ATOM 579 C CA . LEU A 1 75 ? 17.040 -0.833 -15.211 1.00 96.56 75 LEU A CA 1
ATOM 580 C C . LEU A 1 75 ? 18.304 -1.032 -14.355 1.00 96.56 75 LEU A C 1
ATOM 582 O O . LEU A 1 75 ? 18.379 -1.907 -13.487 1.00 96.56 75 LEU A O 1
ATOM 586 N N . THR A 1 76 ? 19.281 -0.149 -14.548 1.00 96.75 76 THR A N 1
ATOM 587 C CA . THR A 1 76 ? 20.410 0.034 -13.625 1.00 96.75 76 THR A CA 1
ATOM 588 C C . THR A 1 76 ? 19.923 0.555 -12.269 1.00 96.75 76 THR A C 1
ATOM 590 O O . THR A 1 76 ? 18.806 1.056 -12.145 1.00 96.75 76 THR A O 1
ATOM 593 N N . ASN A 1 77 ? 20.758 0.477 -11.228 1.00 95.75 77 ASN A N 1
ATOM 594 C CA . ASN A 1 77 ? 20.376 0.975 -9.901 1.00 95.75 77 ASN A CA 1
ATOM 595 C C . ASN A 1 77 ? 20.039 2.475 -9.909 1.00 95.75 77 ASN A C 1
ATOM 597 O O . ASN A 1 77 ? 19.049 2.867 -9.297 1.00 95.75 77 ASN A O 1
ATOM 601 N N . ASP A 1 78 ? 20.787 3.293 -10.651 1.00 97.12 78 ASP A N 1
ATOM 602 C CA . ASP A 1 78 ? 20.521 4.733 -10.750 1.00 97.12 78 ASP A CA 1
ATOM 603 C C . ASP A 1 78 ? 19.194 5.016 -11.471 1.00 97.12 78 ASP A C 1
ATOM 605 O O . ASP A 1 78 ? 18.406 5.854 -11.029 1.00 97.12 78 ASP A O 1
ATOM 609 N N . GLU A 1 79 ? 18.894 4.272 -12.542 1.00 97.38 79 GLU A N 1
ATOM 610 C CA . GLU A 1 79 ? 17.601 4.361 -13.232 1.00 97.38 79 GLU A CA 1
ATOM 611 C C . GLU A 1 79 ? 16.446 3.920 -12.329 1.00 97.38 79 GLU A C 1
ATOM 613 O O . GLU A 1 79 ? 15.393 4.554 -12.346 1.00 97.38 79 GLU A O 1
ATOM 618 N N . LYS A 1 80 ? 16.633 2.875 -11.511 1.00 97.75 80 LYS A N 1
ATOM 619 C CA . LYS A 1 80 ? 15.633 2.419 -10.532 1.00 97.75 80 LYS A CA 1
ATOM 620 C C . LYS A 1 80 ? 15.360 3.484 -9.475 1.00 97.75 80 LYS A C 1
ATOM 622 O O . LYS A 1 80 ? 14.196 3.764 -9.197 1.00 97.75 80 LYS A O 1
ATOM 627 N N . VAL A 1 81 ? 16.405 4.103 -8.920 1.00 97.62 81 VAL A N 1
ATOM 628 C CA . VAL A 1 81 ? 16.273 5.203 -7.950 1.00 97.62 81 VAL A CA 1
ATOM 629 C C . VAL A 1 81 ? 15.523 6.378 -8.577 1.00 97.62 81 VAL A C 1
ATOM 631 O O . VAL A 1 81 ? 14.532 6.841 -8.013 1.00 97.62 81 VAL A O 1
ATOM 634 N N . GLY A 1 82 ? 15.936 6.821 -9.769 1.00 97.56 82 GLY A N 1
ATOM 635 C CA . GLY A 1 82 ? 15.270 7.916 -10.478 1.00 97.56 82 GLY A CA 1
ATOM 636 C C . GLY A 1 82 ? 13.813 7.600 -10.829 1.00 97.56 82 GLY A C 1
ATOM 637 O O . GLY A 1 82 ? 12.934 8.444 -10.656 1.00 97.56 82 GLY A O 1
ATOM 638 N N . PHE A 1 83 ? 13.536 6.370 -11.268 1.00 97.31 83 PHE A N 1
ATOM 639 C CA . PHE A 1 83 ? 12.185 5.898 -11.559 1.00 97.31 83 PHE A CA 1
ATOM 640 C C . PHE A 1 83 ? 11.300 5.917 -10.311 1.00 97.31 83 PHE A C 1
ATOM 642 O O . PHE A 1 83 ? 10.217 6.499 -10.353 1.00 97.31 83 PHE A O 1
ATOM 649 N N . MET A 1 84 ? 11.751 5.336 -9.195 1.00 97.19 84 MET A N 1
ATOM 650 C CA . MET A 1 84 ? 10.966 5.294 -7.958 1.00 97.19 84 MET A CA 1
ATOM 651 C C . MET A 1 84 ? 10.740 6.689 -7.373 1.00 97.19 84 MET A C 1
ATOM 653 O O . MET A 1 84 ? 9.610 7.004 -7.000 1.00 97.19 84 MET A O 1
ATOM 657 N N . SER A 1 85 ? 11.771 7.542 -7.363 1.00 96.50 85 SER A N 1
ATOM 658 C CA . SER A 1 85 ? 11.670 8.925 -6.882 1.00 96.50 85 SER A CA 1
ATOM 659 C C . SER A 1 85 ? 10.621 9.710 -7.667 1.00 96.50 85 SER A C 1
ATOM 661 O O . SER A 1 85 ? 9.655 10.215 -7.095 1.00 96.50 85 SER A O 1
ATOM 663 N N . LYS A 1 86 ? 10.733 9.720 -8.999 1.00 96.19 86 LYS A N 1
ATOM 664 C CA . LYS A 1 86 ? 9.801 10.438 -9.875 1.00 96.19 86 LYS A CA 1
ATOM 665 C C . LYS A 1 86 ? 8.370 9.896 -9.810 1.00 96.19 86 LYS A C 1
ATOM 667 O O . LYS A 1 86 ? 7.420 10.648 -10.000 1.00 96.19 86 LYS A O 1
ATOM 672 N N . THR A 1 87 ? 8.214 8.592 -9.594 1.00 95.69 87 THR A N 1
ATOM 673 C CA . THR A 1 87 ? 6.905 7.923 -9.652 1.00 95.69 87 THR A CA 1
ATOM 674 C C . THR A 1 87 ? 6.147 7.994 -8.325 1.00 95.69 87 THR A C 1
ATOM 676 O O . THR A 1 87 ? 4.919 8.035 -8.343 1.00 95.69 87 THR A O 1
ATOM 679 N N . TYR A 1 88 ? 6.852 8.011 -7.186 1.00 96.44 88 TYR A N 1
ATOM 680 C CA . TYR A 1 88 ? 6.234 7.842 -5.864 1.00 96.44 88 TYR A CA 1
ATOM 681 C C . TYR A 1 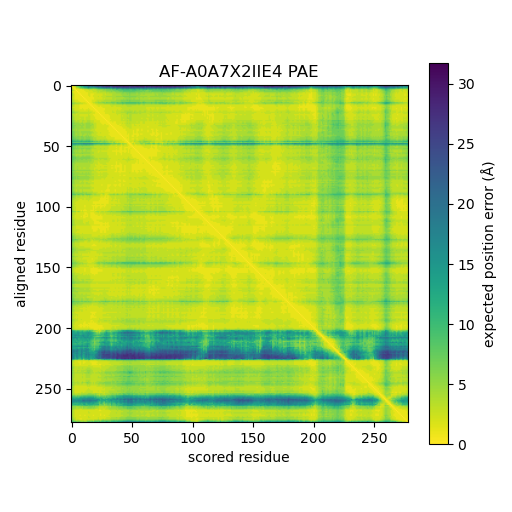88 ? 6.612 8.895 -4.813 1.00 96.44 88 TYR A C 1
ATOM 683 O O . TYR A 1 88 ? 5.995 8.907 -3.750 1.00 96.44 88 TYR A O 1
ATOM 691 N N . ILE A 1 89 ? 7.603 9.757 -5.067 1.00 94.94 89 ILE A N 1
ATOM 692 C CA . ILE A 1 89 ? 8.112 10.721 -4.074 1.00 94.94 89 ILE A CA 1
ATOM 693 C C . ILE A 1 89 ? 7.959 12.161 -4.571 1.00 94.94 89 ILE A C 1
ATOM 695 O O . ILE A 1 89 ? 7.352 12.996 -3.905 1.00 94.94 89 ILE A O 1
ATOM 699 N N . GLU A 1 90 ? 8.514 12.478 -5.738 1.00 94.25 90 GLU A N 1
ATOM 700 C CA . GLU A 1 90 ? 8.633 13.856 -6.213 1.00 94.25 90 GLU A CA 1
ATOM 701 C C . GLU A 1 90 ? 7.281 14.461 -6.607 1.00 94.25 90 GLU A C 1
ATOM 703 O O . GLU A 1 90 ? 6.603 13.983 -7.511 1.00 94.25 90 GLU A O 1
ATOM 708 N N . GLY A 1 91 ? 6.921 15.578 -5.967 1.00 93.00 91 GLY A N 1
ATOM 709 C CA . GLY A 1 91 ? 5.735 16.360 -6.330 1.00 93.00 91 GLY A CA 1
ATOM 710 C C . GLY A 1 91 ? 4.409 15.803 -5.808 1.00 93.00 91 GLY A C 1
ATOM 711 O O . GLY A 1 91 ? 3.355 16.307 -6.199 1.00 93.00 91 GLY A O 1
ATOM 712 N N . PHE A 1 92 ? 4.447 14.807 -4.920 1.00 96.19 92 PHE A N 1
ATOM 713 C CA . PHE A 1 92 ? 3.258 14.226 -4.307 1.00 96.19 92 PHE A CA 1
ATOM 714 C C . PHE A 1 92 ? 3.116 14.656 -2.849 1.00 96.19 92 PHE A C 1
ATOM 716 O O . PHE A 1 92 ? 4.075 14.645 -2.087 1.00 96.19 92 PHE A O 1
ATOM 723 N N . GLU A 1 93 ? 1.892 15.007 -2.456 1.00 96.69 93 GLU A N 1
ATOM 724 C CA . GLU A 1 93 ? 1.554 15.373 -1.081 1.00 96.69 93 GLU A CA 1
ATOM 725 C C . GLU A 1 93 ? 0.286 14.652 -0.607 1.00 96.69 93 GLU A C 1
ATOM 727 O O . GLU A 1 93 ? -0.569 14.298 -1.431 1.00 96.69 93 GLU A O 1
ATOM 732 N N . PRO A 1 94 ? 0.102 14.457 0.714 1.00 97.44 94 PRO A N 1
ATOM 733 C CA . PRO A 1 94 ? -1.080 13.792 1.239 1.00 97.44 94 PRO A CA 1
ATOM 734 C C . PRO A 1 94 ? -2.373 14.538 0.887 1.00 97.44 94 PRO A C 1
ATOM 736 O O . PRO A 1 94 ? -2.628 15.653 1.345 1.00 97.44 94 PRO A O 1
ATOM 739 N N . HIS A 1 95 ? -3.248 13.888 0.120 1.00 97.69 95 HIS A N 1
ATOM 740 C CA . HIS A 1 95 ? -4.607 14.365 -0.136 1.00 97.69 95 HIS A CA 1
ATOM 741 C C . HIS A 1 95 ? -5.461 14.337 1.157 1.00 97.69 95 HIS A C 1
ATOM 743 O O . HIS A 1 95 ? -5.220 13.474 2.008 1.00 97.69 95 HIS A O 1
ATOM 749 N N . PRO A 1 96 ? -6.518 15.170 1.314 1.00 97.25 96 PRO A N 1
ATOM 750 C CA . PRO A 1 96 ? -7.455 15.132 2.448 1.00 97.2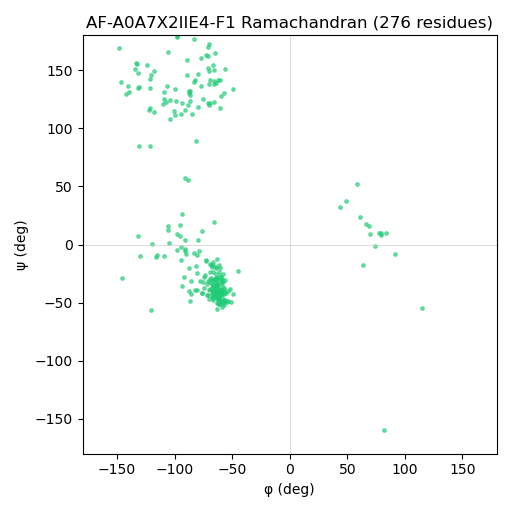5 96 PRO A CA 1
ATOM 751 C C . PRO A 1 96 ? -7.982 13.757 2.889 1.00 97.25 96 PRO A C 1
ATOM 753 O O . PRO A 1 96 ? -8.382 13.606 4.043 1.00 97.25 96 PRO A O 1
ATOM 756 N N . ILE A 1 97 ? -7.972 12.753 2.011 1.00 97.12 97 ILE A N 1
ATOM 757 C CA . ILE A 1 97 ? -8.335 11.378 2.373 1.00 97.12 97 ILE A CA 1
ATOM 758 C C . ILE A 1 97 ? -7.335 10.735 3.343 1.00 97.12 97 ILE A C 1
ATOM 760 O O . ILE A 1 97 ? -7.756 10.026 4.250 1.00 97.12 97 ILE A O 1
ATOM 764 N N . HIS A 1 98 ? -6.042 11.049 3.236 1.00 98.00 98 HIS A N 1
ATOM 765 C CA . HIS A 1 98 ? -5.020 10.595 4.180 1.00 98.00 98 HIS A CA 1
ATOM 766 C C . HIS A 1 98 ? -5.264 11.200 5.566 1.00 98.00 98 HIS A C 1
ATOM 768 O O . HIS A 1 98 ? -5.162 10.514 6.578 1.00 98.00 98 HIS A O 1
ATOM 774 N N . ASN A 1 99 ? -5.683 12.469 5.621 1.00 95.69 99 ASN A N 1
ATOM 775 C CA . ASN A 1 99 ? -6.057 13.111 6.881 1.00 95.69 99 ASN A CA 1
ATOM 776 C C . ASN A 1 99 ? -7.293 12.453 7.508 1.00 95.69 99 ASN A C 1
ATOM 778 O O . ASN A 1 99 ? -7.303 12.234 8.717 1.00 95.69 99 ASN A O 1
ATOM 782 N N . ALA A 1 100 ? -8.307 12.114 6.703 1.00 97.38 100 ALA A N 1
ATOM 783 C CA . ALA A 1 100 ? -9.480 11.378 7.178 1.00 97.38 100 ALA A CA 1
ATOM 784 C C . ALA A 1 100 ? -9.088 9.989 7.710 1.00 97.38 100 ALA A C 1
ATOM 786 O O . ALA A 1 100 ? -9.490 9.622 8.808 1.00 97.38 100 ALA A O 1
ATOM 787 N N . LEU A 1 101 ? -8.221 9.269 6.989 1.00 96.88 101 LEU A N 1
ATOM 788 C CA . LEU A 1 101 ? -7.683 7.969 7.392 1.00 96.88 101 LEU A CA 1
ATOM 789 C C . LEU A 1 101 ? -6.961 8.034 8.751 1.00 96.88 101 LEU A C 1
ATOM 791 O O . LEU A 1 101 ? -7.246 7.242 9.646 1.00 96.88 101 LEU A O 1
ATOM 795 N N . VAL A 1 102 ? -6.050 8.996 8.935 1.00 96.31 102 VAL A N 1
ATOM 796 C CA . VAL A 1 102 ? -5.296 9.176 10.194 1.00 96.31 102 VAL A CA 1
ATOM 797 C C . VAL A 1 102 ? -6.205 9.597 11.359 1.00 96.31 102 VAL A C 1
ATOM 799 O O . VAL A 1 102 ? -5.867 9.358 12.526 1.00 96.31 102 VAL A O 1
ATOM 802 N N . SER A 1 103 ? -7.356 10.198 11.046 1.00 96.00 103 SER A N 1
ATOM 803 C CA . SER A 1 103 ? -8.387 10.613 11.998 1.00 96.00 103 SER A CA 1
ATOM 804 C C . SER A 1 103 ? -9.316 9.486 12.465 1.00 96.00 103 SER A C 1
ATOM 806 O O . SER A 1 103 ? -10.041 9.706 13.425 1.00 96.00 103 SER A O 1
ATOM 808 N N . LEU A 1 104 ? -9.267 8.285 11.876 1.00 96.12 104 LEU A N 1
ATOM 809 C CA . LEU A 1 104 ? -10.146 7.167 12.261 1.00 96.12 104 LEU A CA 1
ATOM 810 C C . LEU A 1 104 ? -9.897 6.613 13.676 1.00 96.12 104 LEU A C 1
ATOM 812 O O . LEU A 1 104 ? -10.705 5.836 14.176 1.00 96.12 104 LEU A O 1
ATOM 816 N N . GLY A 1 105 ? -8.766 6.952 14.302 1.00 92.38 105 GLY A N 1
ATOM 817 C CA . GLY A 1 105 ? -8.383 6.475 15.636 1.00 92.38 105 GLY A CA 1
ATOM 818 C C . GLY A 1 105 ? -7.135 5.586 15.645 1.00 92.38 105 GLY A C 1
ATOM 819 O O . GLY A 1 105 ? -6.176 5.934 16.342 1.00 92.38 105 GLY A O 1
ATOM 820 N N . PRO A 1 106 ? -7.075 4.486 14.865 1.00 95.81 106 PRO A N 1
ATOM 821 C CA . PRO A 1 106 ? -5.928 3.586 14.873 1.00 95.81 106 PRO A CA 1
ATOM 822 C C . PRO A 1 106 ? -4.588 4.272 14.576 1.00 95.81 106 PRO A C 1
ATOM 824 O O . PRO A 1 106 ? -4.484 5.275 13.861 1.00 95.81 106 PRO A O 1
ATOM 827 N N . THR A 1 107 ? -3.519 3.707 15.138 1.00 96.94 107 THR A N 1
ATOM 828 C CA . THR A 1 107 ? -2.148 4.233 14.996 1.00 96.94 107 THR A CA 1
ATOM 829 C C . THR A 1 107 ? -1.182 3.255 14.333 1.00 96.94 107 THR A C 1
ATOM 831 O O . THR A 1 107 ? -0.006 3.574 14.165 1.00 96.94 107 THR A O 1
ATOM 834 N N . CYS A 1 108 ? -1.683 2.079 13.968 1.00 98.06 108 CYS A N 1
ATOM 835 C CA . CYS A 1 108 ? -0.947 1.013 13.313 1.00 98.06 108 CYS A CA 1
ATOM 836 C C . CYS A 1 108 ? -1.393 0.946 11.856 1.00 98.06 108 CYS A C 1
ATOM 838 O O . CYS A 1 108 ? -2.580 0.752 11.586 1.00 98.06 108 CYS A O 1
ATOM 840 N N . PHE A 1 109 ? -0.449 1.075 10.935 1.00 98.06 109 PHE A N 1
ATOM 841 C CA . PHE A 1 109 ? -0.712 1.010 9.505 1.00 98.06 109 PHE A CA 1
ATOM 842 C C . PHE A 1 109 ? 0.109 -0.107 8.873 1.00 98.06 109 PHE A C 1
ATOM 844 O O . PHE A 1 109 ? 1.266 -0.324 9.236 1.00 98.06 109 PHE A O 1
ATOM 851 N N . ILE A 1 110 ? -0.493 -0.791 7.909 1.00 96.56 110 ILE A N 1
ATOM 852 C CA . ILE A 1 110 ? 0.190 -1.668 6.961 1.00 96.56 110 ILE A CA 1
ATOM 853 C C . ILE A 1 110 ? -0.121 -1.136 5.566 1.00 96.56 110 ILE A C 1
ATOM 855 O O . ILE A 1 110 ? -1.273 -0.812 5.285 1.00 96.56 110 ILE A O 1
ATOM 859 N N . THR A 1 111 ? 0.878 -1.033 4.697 1.00 94.62 111 THR A N 1
ATOM 860 C CA . THR A 1 111 ? 0.671 -0.643 3.297 1.00 94.62 111 THR A CA 1
ATOM 861 C C . THR A 1 111 ? 1.663 -1.348 2.386 1.00 94.62 111 THR A C 1
ATOM 863 O O . THR A 1 111 ? 2.828 -1.497 2.738 1.00 94.62 111 THR A O 1
ATOM 866 N N . THR A 1 112 ? 1.213 -1.784 1.212 1.00 91.31 112 THR A N 1
ATOM 867 C CA . THR A 1 112 ? 2.095 -2.293 0.148 1.00 91.31 112 THR A CA 1
ATOM 868 C C . THR A 1 112 ? 2.541 -1.187 -0.811 1.00 91.31 112 THR A C 1
ATOM 870 O O . THR A 1 112 ? 3.239 -1.457 -1.786 1.00 91.31 112 THR A O 1
ATOM 873 N N . ASN A 1 113 ? 2.158 0.064 -0.539 1.00 94.06 113 ASN A N 1
ATOM 874 C CA . ASN A 1 113 ? 2.528 1.216 -1.350 1.00 94.06 113 ASN A CA 1
ATOM 875 C C . ASN A 1 113 ? 3.955 1.675 -1.027 1.00 94.06 113 ASN A C 1
ATOM 877 O O . ASN A 1 113 ? 4.393 1.626 0.124 1.00 94.06 113 ASN A O 1
ATOM 881 N N . TYR A 1 114 ? 4.654 2.185 -2.039 1.00 95.94 114 TYR A N 1
ATOM 882 C CA . TYR A 1 114 ? 6.045 2.626 -1.909 1.00 95.94 114 TYR A CA 1
ATOM 883 C C . TYR A 1 114 ? 6.187 4.088 -1.445 1.00 95.94 114 TYR A C 1
ATOM 885 O O . TYR A 1 114 ? 7.251 4.459 -0.954 1.00 95.94 114 TYR A O 1
ATOM 893 N N . ASP A 1 115 ? 5.139 4.905 -1.597 1.00 97.62 115 ASP A N 1
ATOM 894 C CA . ASP A 1 115 ? 5.106 6.339 -1.260 1.00 97.62 115 ASP A CA 1
ATOM 895 C C . ASP A 1 115 ? 5.126 6.624 0.253 1.00 97.62 115 ASP A C 1
ATOM 897 O O . ASP A 1 115 ? 4.982 5.704 1.055 1.00 97.62 115 ASP A O 1
ATOM 901 N N . HIS A 1 116 ? 5.313 7.890 0.652 1.00 97.25 116 HIS A N 1
ATOM 902 C CA . HIS A 1 116 ? 5.404 8.322 2.065 1.00 97.25 116 HIS A CA 1
ATOM 903 C C . HIS A 1 116 ? 4.153 9.050 2.577 1.00 97.25 116 HIS A C 1
ATOM 905 O O . HIS A 1 116 ? 4.202 9.753 3.593 1.00 97.25 116 HIS A O 1
ATOM 911 N N . LEU A 1 117 ? 3.025 8.953 1.868 1.00 98.19 117 LEU A N 1
ATOM 912 C CA . LEU A 1 117 ? 1.885 9.839 2.114 1.00 98.19 117 LEU A CA 1
ATOM 913 C C . LEU A 1 117 ? 1.193 9.571 3.452 1.00 98.19 117 LEU A C 1
ATOM 915 O O . LEU A 1 117 ? 0.674 10.497 4.082 1.00 98.19 117 LEU A O 1
ATOM 919 N N . ILE A 1 118 ? 1.179 8.318 3.911 1.00 98.00 118 ILE A N 1
ATOM 920 C CA . ILE A 1 118 ? 0.599 7.950 5.211 1.00 98.00 118 ILE A CA 1
ATOM 921 C C . ILE A 1 118 ? 1.486 8.487 6.334 1.00 98.00 118 ILE A C 1
ATOM 923 O O . ILE A 1 118 ? 0.990 9.098 7.280 1.00 98.00 118 ILE A O 1
ATOM 927 N N . GLU A 1 119 ? 2.794 8.285 6.223 1.00 98.12 119 GLU A N 1
ATOM 928 C CA . GLU A 1 119 ? 3.819 8.731 7.159 1.00 98.12 119 GLU A CA 1
ATOM 929 C C . GLU A 1 119 ? 3.762 10.247 7.334 1.00 98.12 119 GLU A C 1
ATOM 931 O O . GLU A 1 119 ? 3.719 10.751 8.463 1.00 98.12 119 GLU A O 1
ATOM 936 N N . GLU A 1 120 ? 3.693 10.970 6.217 1.00 97.81 120 GLU A N 1
ATOM 937 C CA . GLU A 1 120 ? 3.596 12.418 6.210 1.00 97.81 120 GLU A CA 1
ATOM 938 C C . GLU A 1 120 ? 2.255 12.903 6.774 1.00 97.81 120 GLU A C 1
ATOM 940 O O . GLU A 1 120 ? 2.238 13.822 7.594 1.00 97.81 120 GLU A O 1
ATOM 945 N N . ALA A 1 121 ? 1.131 12.271 6.422 1.00 97.94 121 ALA A N 1
ATOM 946 C CA . ALA A 1 121 ? -0.168 12.609 7.006 1.00 97.94 121 ALA A CA 1
ATOM 947 C C . ALA A 1 121 ? -0.193 12.386 8.528 1.00 97.94 121 ALA A C 1
ATOM 949 O O . ALA A 1 121 ? -0.719 13.219 9.271 1.00 97.94 121 ALA A O 1
ATOM 950 N N . VAL A 1 122 ? 0.415 11.297 9.013 1.00 97.75 122 VAL A N 1
ATOM 951 C CA . VAL A 1 122 ? 0.571 11.027 10.449 1.00 97.75 122 VAL A CA 1
ATOM 952 C C . VAL A 1 122 ? 1.390 12.131 11.111 1.00 97.75 122 VAL A C 1
ATOM 954 O O . VAL A 1 122 ? 0.951 12.677 12.127 1.00 97.75 122 VAL A O 1
ATOM 957 N N . TYR A 1 123 ? 2.535 12.503 10.533 1.00 97.56 123 TYR A N 1
ATOM 958 C CA . TYR A 1 123 ? 3.376 13.575 11.060 1.00 97.56 123 TYR A CA 1
ATOM 959 C C . TYR A 1 123 ? 2.644 14.924 11.078 1.00 97.56 123 TYR A C 1
ATOM 961 O O . TYR A 1 123 ? 2.551 15.545 12.138 1.00 97.56 123 TYR A O 1
ATOM 969 N N . ARG A 1 124 ? 2.048 15.343 9.952 1.00 96.81 124 ARG A N 1
ATOM 970 C CA . ARG A 1 124 ? 1.293 16.604 9.826 1.00 96.81 124 ARG A CA 1
ATOM 971 C C . ARG A 1 124 ? 0.141 16.681 10.835 1.00 96.81 124 ARG A C 1
ATOM 973 O O . ARG A 1 124 ? -0.115 17.745 11.392 1.00 96.81 124 ARG A O 1
ATOM 980 N N . LYS A 1 125 ? -0.549 15.564 11.098 1.00 94.19 125 LYS A N 1
ATOM 981 C CA . LYS A 1 125 ? -1.705 15.523 12.008 1.00 94.19 125 LYS A CA 1
ATOM 982 C C . LYS A 1 125 ? -1.322 15.423 13.485 1.00 94.19 125 LYS A C 1
ATOM 984 O O . LYS A 1 125 ? -2.013 15.999 14.321 1.00 94.19 125 LYS A O 1
ATOM 989 N N . ARG A 1 126 ? -0.285 14.648 13.821 1.00 93.62 126 ARG A N 1
ATOM 990 C CA . ARG A 1 126 ? 0.046 14.274 15.212 1.00 93.62 126 ARG A CA 1
ATOM 991 C C . ARG A 1 126 ? 1.316 14.937 15.748 1.00 93.62 126 ARG A C 1
ATOM 993 O O . ARG A 1 126 ? 1.603 14.803 16.933 1.00 93.62 126 ARG A O 1
ATOM 1000 N N . GLY A 1 127 ? 2.097 15.604 14.898 1.00 95.44 127 GLY A N 1
ATOM 1001 C CA . GLY A 1 127 ? 3.375 16.229 15.255 1.00 95.44 127 GLY A CA 1
ATOM 1002 C C . GLY A 1 127 ? 4.502 15.236 15.568 1.00 95.44 127 GLY A C 1
ATOM 1003 O O . GLY A 1 127 ? 5.550 15.638 16.067 1.00 95.44 127 GLY A O 1
ATOM 1004 N N . LYS A 1 128 ? 4.300 13.936 15.314 1.00 94.25 128 LYS A N 1
ATOM 1005 C CA . LYS A 1 128 ? 5.281 12.877 15.574 1.00 94.25 128 LYS A CA 1
ATOM 1006 C C . LYS A 1 128 ? 5.242 11.830 14.469 1.00 94.25 128 LYS A C 1
ATOM 1008 O O . LYS A 1 128 ? 4.176 11.304 14.157 1.00 94.25 128 LYS A O 1
ATOM 1013 N N . SER A 1 129 ? 6.412 11.503 13.927 1.00 94.81 129 SER A N 1
ATOM 1014 C CA . SER A 1 129 ? 6.545 10.460 12.912 1.00 94.81 129 SER A CA 1
ATOM 1015 C C . SER A 1 129 ? 6.283 9.072 13.510 1.00 94.81 129 SER A C 1
ATOM 1017 O O . SER A 1 129 ? 6.697 8.805 14.647 1.00 94.81 129 SER A O 1
ATOM 1019 N N . PRO A 1 130 ? 5.604 8.177 12.773 1.00 96.75 130 PRO A N 1
ATOM 1020 C CA . PRO A 1 130 ? 5.447 6.793 13.194 1.00 96.75 130 PRO A CA 1
ATOM 1021 C C . PRO A 1 130 ? 6.781 6.040 13.091 1.00 96.75 130 PRO A C 1
ATOM 1023 O O . PRO A 1 130 ? 7.707 6.460 12.398 1.00 96.75 130 PRO A O 1
ATOM 1026 N N . THR A 1 131 ? 6.876 4.894 13.766 1.00 98.12 131 THR A N 1
ATOM 1027 C CA . THR A 1 131 ? 7.977 3.953 13.523 1.00 98.12 131 THR A CA 1
ATOM 1028 C C . THR A 1 131 ? 7.786 3.320 12.150 1.00 98.12 131 THR A C 1
ATOM 1030 O O . THR A 1 131 ? 6.779 2.651 11.932 1.00 98.12 131 THR A O 1
ATOM 1033 N N . ILE A 1 132 ? 8.744 3.503 11.245 1.00 98.38 132 ILE A N 1
ATOM 1034 C CA . ILE A 1 132 ? 8.721 2.846 9.935 1.00 98.38 132 ILE A CA 1
ATOM 1035 C C . ILE A 1 132 ? 9.381 1.478 10.066 1.00 98.38 132 ILE A C 1
ATOM 1037 O O . ILE A 1 132 ? 10.461 1.361 10.644 1.00 98.38 132 ILE A O 1
ATOM 1041 N N . CYS A 1 133 ? 8.704 0.449 9.572 1.00 98.50 133 CYS A N 1
ATOM 1042 C CA . CYS A 1 133 ? 9.210 -0.913 9.507 1.00 98.50 133 CYS A CA 1
ATOM 1043 C C . CYS A 1 133 ? 9.182 -1.358 8.048 1.00 98.50 133 CYS A C 1
ATOM 1045 O O . CYS A 1 133 ? 8.103 -1.453 7.461 1.00 98.50 133 CYS A O 1
ATOM 1047 N N . LEU A 1 134 ? 10.348 -1.626 7.469 1.00 98.31 134 LEU A N 1
ATOM 1048 C CA . LEU A 1 134 ? 10.464 -2.181 6.123 1.00 98.31 134 LEU A CA 1
ATOM 1049 C C . LEU A 1 134 ? 10.678 -3.695 6.180 1.00 98.31 134 LEU A C 1
ATOM 1051 O O . LEU A 1 134 ? 10.740 -4.295 7.256 1.00 98.31 134 LEU A O 1
ATOM 1055 N N . ASN A 1 135 ? 10.763 -4.324 5.015 1.00 96.06 135 ASN A N 1
ATOM 1056 C CA . ASN A 1 135 ? 10.903 -5.771 4.857 1.00 96.06 135 ASN A CA 1
ATOM 1057 C C . ASN A 1 135 ? 12.279 -6.344 5.231 1.00 96.06 135 ASN A C 1
ATOM 1059 O O . ASN A 1 135 ? 12.391 -7.551 5.428 1.00 96.06 135 ASN A O 1
ATOM 1063 N N . ASN A 1 136 ? 13.290 -5.497 5.402 1.00 96.25 136 ASN A N 1
ATOM 1064 C CA . ASN A 1 136 ? 14.616 -5.875 5.889 1.00 96.25 136 ASN A CA 1
ATOM 1065 C C . ASN A 1 136 ? 14.870 -5.463 7.358 1.00 96.25 136 ASN A C 1
ATOM 1067 O O . ASN A 1 136 ? 15.924 -5.758 7.920 1.00 96.25 136 ASN A O 1
ATOM 1071 N N . ASP A 1 137 ? 13.892 -4.848 8.035 1.00 97.38 137 ASP A N 1
ATOM 1072 C CA . ASP A 1 137 ? 14.030 -4.327 9.402 1.00 97.38 137 ASP A CA 1
ATOM 1073 C C . ASP A 1 137 ? 13.646 -5.358 10.491 1.00 97.38 137 ASP A C 1
ATOM 1075 O O . ASP A 1 137 ? 12.791 -5.105 11.349 1.00 97.38 137 ASP A O 1
ATOM 1079 N N . VAL A 1 138 ? 14.297 -6.528 10.515 1.00 96.69 138 VAL A N 1
ATOM 1080 C CA . VAL A 1 138 ? 13.978 -7.638 11.451 1.00 96.69 138 VAL A CA 1
ATOM 1081 C C . VAL A 1 138 ? 13.870 -7.206 12.932 1.00 96.69 138 VAL A C 1
ATOM 1083 O O . VAL A 1 138 ? 12.917 -7.606 13.612 1.00 96.69 138 VAL A O 1
ATOM 1086 N N . PRO A 1 139 ? 14.758 -6.349 13.482 1.00 97.62 139 PRO A N 1
ATOM 1087 C CA . PRO A 1 139 ? 14.616 -5.889 14.865 1.00 97.62 139 PRO A CA 1
ATOM 1088 C C . PRO A 1 139 ? 13.364 -5.036 15.110 1.00 97.62 139 PRO A C 1
ATOM 1090 O O . PRO A 1 139 ? 12.857 -4.997 16.234 1.00 97.62 139 PRO A O 1
ATOM 1093 N N . VAL A 1 140 ? 12.882 -4.308 14.097 1.00 98.00 140 VAL A N 1
ATOM 1094 C CA . VAL A 1 140 ? 11.649 -3.510 14.176 1.00 98.00 140 VAL A CA 1
ATOM 1095 C C . VAL A 1 140 ? 10.434 -4.427 14.080 1.00 98.00 140 VAL A C 1
ATOM 1097 O O . VAL A 1 140 ? 9.524 -4.292 14.900 1.00 98.00 140 VAL A O 1
ATOM 1100 N N . MET A 1 141 ? 10.471 -5.419 13.185 1.00 98.12 141 MET A N 1
ATOM 1101 C CA . MET A 1 141 ? 9.445 -6.460 13.064 1.00 98.12 141 MET A CA 1
ATOM 1102 C C . MET A 1 141 ? 9.149 -7.124 14.415 1.00 98.12 141 MET A C 1
ATOM 1104 O O . MET A 1 141 ? 8.005 -7.136 14.871 1.00 98.12 141 MET A O 1
ATOM 1108 N N . GLY A 1 142 ? 10.192 -7.551 15.137 1.00 97.12 142 GLY A N 1
ATOM 1109 C CA . GLY A 1 142 ? 10.057 -8.150 16.472 1.00 97.12 142 GLY A CA 1
ATOM 1110 C C . GLY A 1 142 ? 9.427 -7.231 17.535 1.00 97.12 142 GLY A C 1
ATOM 1111 O O . GLY A 1 142 ? 8.916 -7.711 18.551 1.00 97.12 142 GLY A O 1
ATOM 1112 N N . ARG A 1 143 ? 9.432 -5.907 17.325 1.00 97.19 143 ARG A N 1
ATOM 1113 C CA . ARG A 1 143 ? 8.737 -4.943 18.196 1.00 97.19 143 ARG A CA 1
ATOM 1114 C C . ARG A 1 143 ? 7.288 -4.723 17.778 1.00 97.19 143 ARG A C 1
AT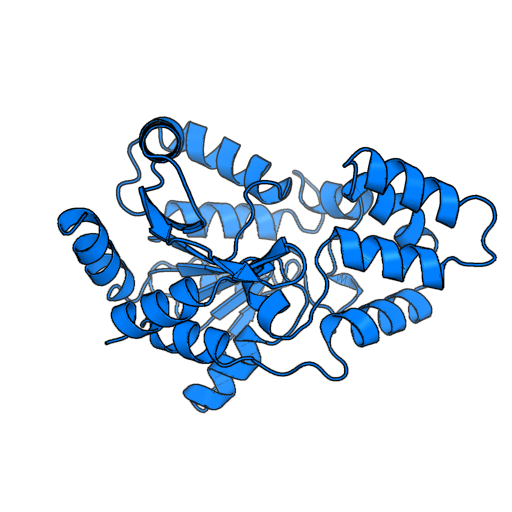OM 1116 O O . ARG A 1 143 ? 6.438 -4.601 18.657 1.00 97.19 143 ARG A O 1
ATOM 1123 N N . ILE A 1 144 ? 6.992 -4.656 16.479 1.00 97.12 144 ILE A N 1
ATOM 1124 C CA . ILE A 1 144 ? 5.633 -4.349 16.001 1.00 97.12 144 ILE A CA 1
ATOM 1125 C C . ILE A 1 144 ? 4.659 -5.520 16.172 1.00 97.12 144 ILE A C 1
ATOM 1127 O O . ILE A 1 144 ? 3.478 -5.282 16.409 1.00 97.12 144 ILE A O 1
ATOM 1131 N N . ILE A 1 145 ? 5.142 -6.770 16.164 1.00 96.06 145 ILE A N 1
ATOM 1132 C CA . ILE A 1 145 ? 4.291 -7.959 16.372 1.00 96.06 145 ILE A CA 1
ATOM 1133 C C . ILE A 1 145 ? 3.743 -8.101 17.801 1.00 96.06 145 ILE A C 1
ATOM 1135 O O . ILE A 1 145 ? 2.805 -8.863 18.027 1.00 96.06 145 ILE A O 1
ATOM 1139 N N . ARG A 1 146 ? 4.309 -7.394 18.789 1.00 94.25 146 ARG A N 1
ATOM 1140 C CA . ARG A 1 146 ? 3.837 -7.457 20.185 1.00 94.25 146 ARG A CA 1
ATOM 1141 C C . ARG A 1 146 ? 2.420 -6.913 20.275 1.00 94.25 146 ARG A C 1
ATOM 1143 O O . ARG A 1 146 ? 2.144 -5.897 19.654 1.00 94.25 146 ARG A O 1
ATOM 1150 N N . ALA A 1 147 ? 1.535 -7.536 21.051 1.00 88.38 147 ALA A N 1
ATOM 1151 C CA . ALA A 1 147 ? 0.103 -7.206 21.083 1.00 88.38 147 ALA A CA 1
ATOM 1152 C C . ALA A 1 147 ? -0.222 -5.752 21.491 1.00 88.38 147 ALA A C 1
ATOM 1154 O O . ALA A 1 147 ? -1.239 -5.205 21.068 1.00 88.38 147 ALA A O 1
ATOM 1155 N N . ASP A 1 148 ? 0.643 -5.127 22.286 1.00 90.50 148 ASP A N 1
ATOM 1156 C CA . ASP A 1 148 ? 0.523 -3.758 22.790 1.00 90.50 148 ASP A CA 1
ATOM 1157 C C . ASP A 1 148 ? 1.194 -2.705 21.892 1.00 90.50 148 ASP A C 1
ATOM 1159 O O . ASP A 1 148 ? 1.049 -1.509 22.145 1.00 90.50 148 ASP A O 1
ATOM 1163 N N . SER A 1 149 ? 1.900 -3.129 20.836 1.00 95.44 149 SER A N 1
ATOM 1164 C CA . SER A 1 149 ? 2.611 -2.226 19.930 1.00 95.44 149 SER A CA 1
ATOM 1165 C C . SER A 1 149 ? 1.661 -1.327 19.136 1.00 95.44 149 SER A C 1
ATOM 1167 O O . SER A 1 149 ? 0.585 -1.769 18.706 1.00 95.44 149 SER A O 1
ATOM 1169 N N . ARG A 1 150 ? 2.079 -0.066 18.963 1.00 9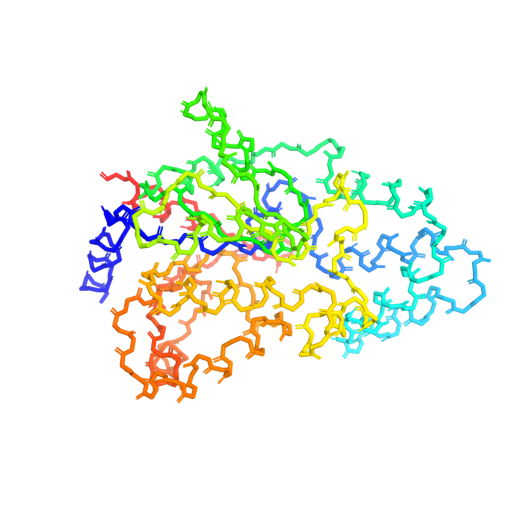6.00 150 ARG A N 1
ATOM 1170 C CA . ARG A 1 150 ? 1.321 1.069 18.408 1.00 96.00 150 ARG A CA 1
ATOM 1171 C C . ARG A 1 150 ? 2.250 2.032 17.665 1.00 96.00 150 ARG A C 1
ATOM 1173 O O . ARG A 1 150 ? 3.464 1.978 17.849 1.00 96.00 150 ARG A O 1
ATOM 1180 N N . ASN A 1 151 ? 1.674 2.984 16.928 1.00 96.69 151 ASN A N 1
ATOM 1181 C CA . ASN A 1 151 ? 2.394 4.076 16.257 1.00 96.69 151 ASN A CA 1
ATOM 1182 C C . ASN A 1 151 ? 3.464 3.592 15.265 1.00 96.69 151 ASN A C 1
ATOM 1184 O O . ASN A 1 151 ? 4.622 4.020 15.329 1.00 96.69 151 ASN A O 1
ATOM 1188 N N . PHE A 1 152 ? 3.078 2.707 14.349 1.00 98.25 152 PHE A N 1
ATOM 1189 C CA . PHE A 1 152 ? 3.966 2.204 13.305 1.00 98.25 152 PHE A CA 1
ATOM 1190 C C . PHE A 1 152 ? 3.300 2.208 11.929 1.00 98.25 152 PHE A C 1
ATOM 1192 O O . PHE A 1 152 ? 2.076 2.136 11.820 1.00 98.25 152 PHE A O 1
ATOM 1199 N N . VAL A 1 153 ? 4.136 2.251 10.895 1.00 98.56 153 VAL A N 1
ATOM 1200 C CA . VAL A 1 153 ? 3.779 1.974 9.502 1.00 98.56 153 VAL A CA 1
ATOM 1201 C C . VAL A 1 153 ? 4.671 0.825 9.044 1.00 98.56 153 VAL A C 1
ATOM 1203 O O . VAL A 1 153 ? 5.896 0.945 9.060 1.00 98.56 153 VAL A O 1
ATOM 1206 N N . PHE A 1 154 ? 4.064 -0.306 8.697 1.00 98.31 154 PHE A N 1
ATOM 1207 C CA . PHE A 1 154 ? 4.766 -1.477 8.183 1.00 98.31 154 PHE A CA 1
ATOM 1208 C C . PHE A 1 154 ? 4.572 -1.594 6.670 1.00 98.31 154 PHE A C 1
ATOM 1210 O O . PHE A 1 154 ? 3.436 -1.629 6.192 1.00 98.31 154 PHE A O 1
ATOM 1217 N N . LYS A 1 155 ? 5.685 -1.656 5.935 1.00 97.44 155 LYS A N 1
ATOM 1218 C CA . LYS A 1 155 ? 5.726 -1.673 4.469 1.00 97.44 155 LYS A CA 1
ATOM 1219 C C . LYS A 1 155 ? 6.420 -2.944 3.981 1.00 97.44 155 LYS A C 1
ATOM 1221 O O . LYS A 1 155 ? 7.629 -2.931 3.741 1.00 97.44 155 LYS A O 1
ATOM 1226 N N . PRO A 1 156 ? 5.695 -4.070 3.860 1.00 94.50 156 PRO A N 1
ATOM 1227 C CA . PRO A 1 156 ? 6.293 -5.342 3.458 1.00 94.50 156 PRO A CA 1
ATOM 1228 C C . PRO A 1 156 ? 6.867 -5.327 2.032 1.00 94.50 156 PRO A C 1
ATOM 1230 O O . PRO A 1 156 ? 7.695 -6.174 1.717 1.00 94.50 156 PRO A O 1
ATOM 1233 N N . HIS A 1 157 ? 6.462 -4.382 1.174 1.00 93.19 157 HIS A N 1
ATOM 1234 C CA . HIS A 1 157 ? 6.987 -4.254 -0.196 1.00 93.19 157 HIS A CA 1
ATOM 1235 C C . HIS A 1 157 ? 8.088 -3.191 -0.312 1.00 93.19 157 HIS A C 1
ATOM 1237 O O . HIS A 1 157 ? 8.506 -2.847 -1.417 1.00 93.19 157 HIS A O 1
ATOM 1243 N N . GLY A 1 158 ? 8.558 -2.676 0.825 1.00 96.44 158 GLY A N 1
ATOM 1244 C CA . GLY A 1 158 ? 9.614 -1.681 0.880 1.00 96.44 158 GLY A CA 1
ATOM 1245 C C . GLY A 1 158 ? 9.131 -0.257 0.647 1.00 96.44 158 GLY A C 1
ATOM 1246 O O . GLY A 1 158 ? 7.964 0.086 0.842 1.00 96.44 158 GLY A O 1
ATOM 1247 N N . ASP A 1 159 ? 10.083 0.588 0.280 1.00 97.88 159 ASP A N 1
ATOM 1248 C CA . ASP A 1 159 ? 9.934 2.033 0.266 1.00 97.88 159 ASP A CA 1
ATOM 1249 C C . ASP A 1 159 ? 10.623 2.641 -0.959 1.00 97.88 159 ASP A C 1
ATOM 1251 O O . ASP A 1 159 ? 11.748 2.269 -1.290 1.00 97.88 159 ASP A O 1
ATOM 1255 N N . ALA A 1 160 ? 9.973 3.598 -1.628 1.00 97.12 160 ALA A N 1
ATOM 1256 C CA . ALA A 1 160 ? 10.521 4.221 -2.834 1.00 97.12 160 ALA A CA 1
ATOM 1257 C C . ALA A 1 160 ? 11.867 4.929 -2.585 1.00 97.12 160 ALA A C 1
ATOM 1259 O O . ALA A 1 160 ? 12.677 5.042 -3.503 1.00 97.12 160 ALA A O 1
ATOM 1260 N N . GLY A 1 161 ? 12.115 5.387 -1.353 1.00 96.19 161 GLY A N 1
ATOM 1261 C CA . GLY A 1 161 ? 13.362 6.021 -0.934 1.00 96.19 161 GLY A CA 1
ATOM 1262 C C . GLY A 1 161 ? 14.468 5.034 -0.549 1.00 96.19 161 GLY A C 1
ATOM 1263 O O . GLY A 1 161 ? 15.596 5.464 -0.310 1.00 96.19 161 GLY A O 1
ATOM 1264 N N . LYS A 1 162 ? 14.179 3.726 -0.487 1.00 97.00 162 LYS A N 1
ATOM 1265 C CA . LYS A 1 162 ? 15.153 2.661 -0.193 1.00 97.00 162 LYS A CA 1
ATOM 1266 C C . LYS A 1 162 ? 15.034 1.532 -1.213 1.00 97.00 162 LYS A C 1
ATOM 1268 O O . LYS A 1 162 ? 14.325 0.548 -1.007 1.00 97.00 162 LYS A O 1
ATOM 1273 N N . ILE A 1 163 ? 15.716 1.702 -2.342 1.00 95.69 163 ILE A N 1
ATOM 1274 C CA . ILE A 1 163 ? 15.529 0.872 -3.539 1.00 95.69 163 ILE A CA 1
ATOM 1275 C C . ILE A 1 163 ? 15.804 -0.622 -3.319 1.00 95.69 163 ILE A C 1
ATOM 1277 O O . ILE A 1 163 ? 15.171 -1.462 -3.949 1.00 95.69 163 ILE A O 1
ATOM 1281 N N . ASP A 1 164 ? 16.709 -0.948 -2.397 1.00 95.81 164 ASP A N 1
ATOM 1282 C CA . ASP A 1 164 ? 17.073 -2.304 -1.981 1.00 95.81 164 ASP A CA 1
ATOM 1283 C C . ASP A 1 164 ? 15.932 -3.043 -1.268 1.00 95.81 164 ASP A C 1
ATOM 1285 O O . ASP A 1 164 ? 15.945 -4.265 -1.190 1.00 95.81 164 ASP A O 1
ATOM 1289 N N . THR A 1 165 ? 14.918 -2.316 -0.795 1.00 97.12 165 THR A N 1
ATOM 1290 C CA . THR A 1 165 ? 13.730 -2.891 -0.148 1.00 97.12 165 THR A CA 1
ATOM 1291 C C . THR A 1 165 ? 12.564 -3.117 -1.109 1.00 97.12 165 THR A C 1
ATOM 1293 O O . THR A 1 165 ? 11.601 -3.788 -0.749 1.00 97.12 165 THR A O 1
ATOM 1296 N N . VAL A 1 166 ? 12.598 -2.556 -2.320 1.00 96.75 166 VAL A N 1
ATOM 1297 C CA . VAL A 1 166 ? 11.429 -2.520 -3.211 1.00 96.75 166 VAL A CA 1
ATOM 1298 C C . VAL A 1 166 ? 11.083 -3.912 -3.732 1.00 96.75 166 VAL A C 1
ATOM 1300 O O . VAL A 1 166 ? 11.862 -4.522 -4.455 1.00 96.75 166 VAL A O 1
ATOM 1303 N N . VAL A 1 167 ? 9.864 -4.386 -3.470 1.00 94.06 167 VAL A N 1
ATOM 1304 C CA . VAL A 1 167 ? 9.324 -5.632 -4.040 1.00 94.06 167 VAL A CA 1
ATOM 1305 C C . VAL A 1 167 ? 8.409 -5.305 -5.215 1.00 94.06 167 VAL A C 1
ATOM 1307 O O . VAL A 1 167 ? 7.340 -4.736 -5.018 1.00 94.06 167 VAL A O 1
ATOM 1310 N N . MET A 1 168 ? 8.814 -5.647 -6.443 1.00 92.25 168 MET A N 1
ATOM 1311 C CA . MET A 1 168 ? 8.074 -5.285 -7.668 1.00 92.25 168 MET A CA 1
ATOM 1312 C C . MET A 1 168 ? 8.145 -6.349 -8.773 1.00 92.25 168 MET A C 1
ATOM 1314 O O . MET A 1 168 ? 7.225 -6.464 -9.579 1.00 92.25 168 MET A O 1
ATOM 1318 N N . THR A 1 169 ? 9.221 -7.132 -8.822 1.00 94.38 169 THR A N 1
ATOM 1319 C CA . THR A 1 169 ? 9.483 -8.129 -9.869 1.00 94.38 169 THR A CA 1
ATOM 1320 C C . THR A 1 169 ? 9.254 -9.546 -9.353 1.00 94.38 169 THR A C 1
ATOM 1322 O O . THR A 1 169 ? 9.226 -9.793 -8.148 1.00 94.38 169 THR A O 1
ATOM 1325 N N . ARG A 1 170 ? 9.158 -10.527 -10.255 1.00 92.44 170 ARG A N 1
ATOM 1326 C CA . ARG A 1 170 ? 9.063 -11.945 -9.873 1.00 92.44 170 ARG A CA 1
ATOM 1327 C C . ARG A 1 170 ? 10.234 -12.398 -9.008 1.00 92.44 170 ARG A C 1
ATOM 1329 O O . ARG A 1 170 ? 10.029 -13.219 -8.121 1.00 92.44 170 ARG A O 1
ATOM 1336 N N . SER A 1 171 ? 11.441 -11.902 -9.276 1.00 93.38 171 SER A N 1
ATOM 1337 C CA . SER A 1 171 ? 12.615 -12.191 -8.451 1.00 93.38 171 SER A CA 1
ATOM 1338 C C . SER A 1 171 ? 12.435 -11.659 -7.027 1.00 93.38 171 SER A C 1
ATOM 1340 O O . SER A 1 171 ? 12.616 -12.423 -6.087 1.00 93.38 171 SER A O 1
ATOM 1342 N N . HIS A 1 172 ? 11.943 -10.430 -6.849 1.00 93.81 172 HIS A N 1
ATOM 1343 C CA . HIS A 1 172 ? 11.682 -9.889 -5.511 1.00 93.81 172 HIS A CA 1
ATOM 1344 C C . HIS A 1 172 ? 10.564 -10.640 -4.772 1.00 93.81 172 HIS A C 1
ATOM 1346 O O . HIS A 1 172 ? 10.685 -10.909 -3.583 1.00 93.81 172 HIS A O 1
ATOM 1352 N N . TYR A 1 173 ? 9.493 -11.037 -5.466 1.00 90.38 173 TYR A N 1
ATOM 1353 C CA . TYR A 1 173 ? 8.429 -11.850 -4.857 1.00 90.38 173 TYR A CA 1
ATOM 1354 C C . TYR A 1 173 ? 8.936 -13.234 -4.412 1.00 90.38 173 TYR A C 1
ATOM 1356 O O . TYR A 1 173 ? 8.425 -13.796 -3.446 1.00 90.38 173 TYR A O 1
ATOM 1364 N N . ARG A 1 174 ? 9.964 -13.799 -5.068 1.00 91.19 174 ARG A N 1
ATOM 1365 C CA . ARG A 1 174 ? 10.610 -15.034 -4.584 1.00 91.19 174 ARG A CA 1
ATOM 1366 C C . ARG A 1 174 ? 11.328 -14.822 -3.252 1.00 91.19 174 ARG A C 1
ATOM 1368 O O . ARG A 1 174 ? 11.323 -15.744 -2.448 1.00 91.19 174 ARG A O 1
ATOM 1375 N N . GLU A 1 175 ? 11.858 -13.630 -2.982 1.00 92.88 175 GLU A N 1
ATOM 1376 C CA . GLU A 1 175 ? 12.489 -13.307 -1.692 1.00 92.88 175 GLU A CA 1
ATOM 1377 C C . GLU A 1 175 ? 11.489 -13.243 -0.526 1.00 92.88 175 GLU A C 1
ATOM 1379 O O . GLU A 1 175 ? 11.880 -13.348 0.634 1.00 92.88 175 GLU A O 1
ATOM 1384 N N . LEU A 1 176 ? 10.188 -13.116 -0.808 1.00 89.31 176 LEU A N 1
ATOM 1385 C CA . LEU A 1 176 ? 9.126 -13.208 0.200 1.00 89.31 176 LEU A CA 1
ATOM 1386 C C . LEU A 1 176 ? 8.751 -14.663 0.544 1.00 89.31 176 LEU A C 1
ATOM 1388 O O . LEU A 1 176 ? 8.147 -14.929 1.590 1.00 89.31 176 LEU A O 1
ATOM 1392 N N . MET A 1 177 ? 9.099 -15.622 -0.317 1.00 87.69 177 MET A N 1
ATOM 1393 C CA . MET A 1 177 ? 8.807 -17.043 -0.110 1.00 87.69 177 MET A CA 1
ATOM 1394 C C . MET A 1 177 ? 9.704 -17.647 0.982 1.00 87.69 177 MET A C 1
ATOM 1396 O O . MET A 1 177 ? 10.726 -17.057 1.336 1.00 87.69 177 MET A O 1
ATOM 1400 N N . PRO A 1 178 ? 9.354 -18.826 1.539 1.00 88.69 178 PRO A N 1
ATOM 1401 C CA . PRO A 1 178 ? 10.192 -19.488 2.533 1.00 88.69 178 PRO A CA 1
ATOM 1402 C C . PRO A 1 178 ? 11.652 -19.593 2.081 1.00 88.69 178 PRO A C 1
ATOM 1404 O O . PRO A 1 178 ? 11.926 -19.995 0.952 1.00 88.69 178 PRO A O 1
ATOM 1407 N N . HIS A 1 179 ? 12.569 -19.259 2.992 1.00 89.88 179 HIS A N 1
ATOM 1408 C CA . HIS A 1 179 ? 14.023 -19.163 2.776 1.00 89.88 179 HIS A CA 1
ATOM 1409 C C . HIS A 1 179 ? 14.525 -17.948 1.975 1.00 89.88 179 HIS A C 1
ATOM 1411 O O . HIS A 1 179 ? 15.739 -17.812 1.839 1.00 89.88 179 HIS A O 1
ATOM 1417 N N . GLY A 1 180 ? 13.644 -17.068 1.495 1.00 92.69 180 GLY A N 1
ATOM 1418 C CA . GLY A 1 180 ? 14.028 -15.786 0.902 1.00 92.69 180 GLY A CA 1
ATOM 1419 C C . GLY A 1 180 ? 14.411 -14.728 1.945 1.00 92.69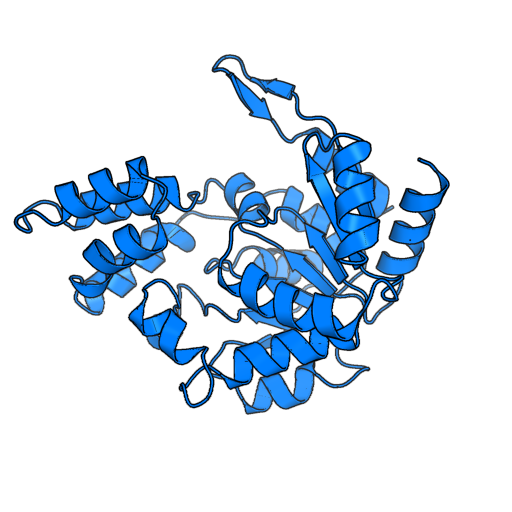 180 GLY A C 1
ATOM 1420 O O . GLY A 1 180 ? 14.047 -14.837 3.122 1.00 92.69 180 GLY A O 1
ATOM 1421 N N . GLU A 1 181 ? 15.143 -13.697 1.517 1.00 93.75 181 GLU A N 1
ATOM 1422 C CA . GLU A 1 181 ? 15.662 -12.634 2.392 1.00 93.75 181 GLU A CA 1
ATOM 1423 C C . GLU A 1 181 ? 14.546 -11.872 3.127 1.00 93.75 181 GLU A C 1
ATOM 1425 O O . GLU A 1 181 ? 14.654 -11.571 4.319 1.00 93.75 181 GLU A O 1
ATOM 1430 N N . PHE A 1 182 ? 13.433 -11.613 2.441 1.00 93.62 182 PHE A N 1
ATOM 1431 C CA . PHE A 1 182 ? 12.309 -10.824 2.951 1.00 93.62 182 PHE A CA 1
ATOM 1432 C C . PHE A 1 182 ? 11.199 -11.676 3.569 1.00 93.62 182 PHE A C 1
ATOM 1434 O O . PHE A 1 182 ? 10.156 -11.151 3.965 1.00 93.62 182 PHE A O 1
ATOM 1441 N N . HIS A 1 183 ? 11.412 -12.983 3.728 1.00 92.50 183 HIS A N 1
ATOM 1442 C CA . HIS A 1 183 ? 10.401 -13.890 4.268 1.00 92.50 183 HIS A CA 1
ATOM 1443 C C . HIS A 1 183 ? 9.907 -13.485 5.671 1.00 92.50 183 HIS A C 1
ATOM 1445 O O . HIS A 1 183 ? 8.729 -13.643 6.000 1.00 92.50 183 HIS A O 1
ATOM 1451 N N . ALA A 1 184 ? 10.774 -12.878 6.490 1.00 94.44 184 ALA A N 1
ATOM 1452 C CA . ALA A 1 184 ? 10.399 -12.354 7.805 1.00 94.44 184 ALA A CA 1
ATOM 1453 C C . ALA A 1 184 ? 9.287 -11.286 7.735 1.00 94.44 184 ALA A C 1
ATOM 1455 O O . ALA A 1 184 ? 8.479 -11.177 8.664 1.00 94.44 184 ALA A O 1
ATOM 1456 N N . ALA A 1 185 ? 9.200 -10.530 6.635 1.00 93.88 185 ALA A N 1
ATOM 1457 C CA . ALA A 1 185 ? 8.135 -9.559 6.407 1.00 93.88 185 ALA A CA 1
ATOM 1458 C C . ALA A 1 185 ? 6.772 -10.248 6.233 1.00 93.88 185 ALA A C 1
ATOM 1460 O O . ALA A 1 185 ? 5.776 -9.786 6.791 1.00 93.88 185 ALA A O 1
ATOM 1461 N N . VAL A 1 186 ? 6.735 -11.383 5.527 1.00 90.44 186 VAL A N 1
ATOM 1462 C CA . VAL A 1 186 ? 5.516 -12.184 5.333 1.00 90.44 186 VAL A CA 1
ATOM 1463 C C . VAL A 1 186 ? 5.042 -12.789 6.651 1.00 90.44 186 VAL A C 1
ATOM 1465 O O . VAL A 1 186 ? 3.862 -12.679 6.980 1.00 90.44 186 VAL A O 1
ATOM 1468 N N . GLU A 1 187 ? 5.947 -13.353 7.455 1.00 90.88 187 GLU A N 1
ATOM 1469 C CA . GLU A 1 187 ? 5.576 -13.887 8.775 1.00 90.88 187 GLU A CA 1
ATOM 1470 C C . GLU A 1 187 ? 5.112 -12.783 9.732 1.00 90.88 187 GLU A C 1
ATOM 1472 O O . GLU A 1 187 ? 4.134 -12.953 10.461 1.00 90.88 187 GLU A O 1
ATOM 1477 N N . THR A 1 188 ? 5.751 -11.613 9.687 1.00 93.94 188 THR A N 1
ATOM 1478 C CA . THR A 1 188 ? 5.316 -10.434 10.447 1.00 93.94 188 THR A CA 1
ATOM 1479 C C . THR A 1 188 ? 3.910 -10.005 10.042 1.00 93.94 188 THR A C 1
ATOM 1481 O O . THR A 1 188 ? 3.053 -9.804 10.907 1.00 93.94 188 THR A O 1
ATOM 1484 N N . LEU A 1 189 ? 3.649 -9.915 8.734 1.00 91.56 189 LEU A N 1
ATOM 1485 C CA . LEU A 1 189 ? 2.331 -9.597 8.201 1.00 91.56 189 LEU A CA 1
ATOM 1486 C C . LEU A 1 189 ? 1.294 -10.617 8.678 1.00 91.56 189 LEU A C 1
ATOM 1488 O O . LEU A 1 189 ? 0.269 -10.240 9.242 1.00 91.56 189 LEU A O 1
ATOM 1492 N N . ARG A 1 190 ? 1.592 -11.910 8.530 1.00 88.19 190 ARG A N 1
ATOM 1493 C CA . ARG A 1 190 ? 0.740 -13.008 8.985 1.00 88.19 190 ARG A CA 1
ATOM 1494 C C . ARG A 1 190 ? 0.401 -12.886 10.472 1.00 88.19 190 ARG A C 1
ATOM 1496 O O . ARG A 1 190 ? -0.774 -12.933 10.817 1.00 88.19 190 ARG A O 1
ATOM 1503 N N . ILE A 1 191 ? 1.386 -12.672 11.348 1.00 90.56 191 ILE A N 1
ATOM 1504 C CA . ILE A 1 191 ? 1.161 -12.524 12.798 1.00 90.56 191 ILE A CA 1
ATOM 1505 C C . ILE A 1 191 ? 0.265 -11.319 13.105 1.00 90.56 191 ILE A C 1
ATOM 1507 O O . ILE A 1 191 ? -0.655 -11.433 13.918 1.00 90.56 191 ILE A O 1
ATOM 1511 N N . LEU A 1 192 ? 0.501 -10.169 12.466 1.00 92.06 192 LEU A N 1
ATOM 1512 C CA . LEU A 1 192 ? -0.316 -8.970 12.677 1.00 92.06 192 LEU A CA 1
ATOM 1513 C C . LEU A 1 192 ? -1.766 -9.210 12.256 1.00 92.06 192 LEU A C 1
ATOM 1515 O O . LEU A 1 192 ? -2.677 -8.898 13.019 1.00 92.06 192 LEU A O 1
ATOM 1519 N N . LEU A 1 193 ? -1.980 -9.824 11.093 1.00 88.31 193 LEU A N 1
ATOM 1520 C CA . LEU A 1 193 ? -3.321 -10.155 10.620 1.00 88.31 193 LEU A CA 1
ATOM 1521 C C . LEU A 1 193 ? -3.993 -11.228 11.496 1.00 88.31 193 LEU A C 1
ATOM 1523 O O . LEU A 1 193 ? -5.206 -11.174 11.642 1.00 88.31 193 LEU A O 1
ATOM 1527 N N . MET A 1 194 ? -3.225 -12.143 12.108 1.00 85.31 194 MET A N 1
ATOM 1528 C CA . MET A 1 194 ? -3.673 -13.168 13.077 1.00 85.31 194 MET A CA 1
ATOM 1529 C C . MET A 1 194 ? -4.081 -12.658 14.442 1.00 85.31 194 MET A C 1
ATOM 1531 O O . MET A 1 194 ? -4.933 -13.257 15.097 1.00 85.31 194 MET A O 1
ATOM 1535 N N . THR A 1 195 ? -3.465 -11.579 14.898 1.00 87.81 195 THR A N 1
ATOM 1536 C CA . THR A 1 195 ? -3.563 -11.167 16.301 1.00 87.81 195 THR A CA 1
ATOM 1537 C C . THR A 1 195 ? -4.252 -9.823 16.486 1.00 87.81 195 THR A C 1
ATOM 1539 O O . THR A 1 195 ? -4.582 -9.459 17.618 1.00 87.81 195 THR A O 1
ATOM 1542 N N . ARG A 1 196 ? -4.485 -9.073 15.403 1.00 90.75 196 ARG A N 1
ATOM 1543 C CA . ARG A 1 196 ? -5.076 -7.733 15.441 1.00 90.75 196 ARG A CA 1
ATOM 1544 C C . ARG A 1 196 ? -6.380 -7.685 14.639 1.00 90.75 196 ARG A C 1
ATOM 1546 O O . ARG A 1 196 ? -6.473 -8.322 13.596 1.00 90.75 196 ARG A O 1
ATOM 1553 N N . PRO A 1 197 ? -7.374 -6.887 15.066 1.00 92.56 197 PRO A N 1
ATOM 1554 C CA . PRO A 1 197 ? -8.440 -6.453 14.170 1.00 92.56 197 PRO A CA 1
ATOM 1555 C C . PRO A 1 197 ? -7.849 -5.652 13.006 1.00 92.56 197 PRO A C 1
ATOM 1557 O O . PRO A 1 197 ? -6.934 -4.849 13.216 1.00 92.56 197 PRO A O 1
ATOM 1560 N N . VAL A 1 198 ? -8.382 -5.829 11.797 1.00 92.56 198 VAL A N 1
ATOM 1561 C CA . VAL A 1 198 ? -7.855 -5.169 10.592 1.00 92.56 198 VAL A CA 1
ATOM 1562 C C . VAL A 1 198 ? -8.981 -4.519 9.808 1.00 92.56 198 VAL A C 1
ATOM 1564 O O . VAL A 1 198 ? -10.026 -5.133 9.589 1.00 92.56 198 VAL A O 1
ATOM 1567 N N . VAL A 1 199 ? -8.749 -3.289 9.355 1.00 95.06 199 VAL A N 1
ATOM 1568 C CA . VAL A 1 199 ? -9.647 -2.576 8.444 1.00 95.06 199 VAL A CA 1
ATOM 1569 C C . VAL A 1 199 ? -8.909 -2.285 7.138 1.00 95.06 199 VAL A C 1
ATOM 1571 O O . VAL A 1 199 ? -7.943 -1.523 7.130 1.00 95.06 199 VAL A O 1
ATOM 1574 N N . TYR A 1 200 ? -9.356 -2.899 6.043 1.00 93.88 200 TYR A N 1
ATOM 1575 C CA . TYR A 1 200 ? -8.810 -2.716 4.697 1.00 93.88 200 TYR A CA 1
ATOM 1576 C C . TYR A 1 200 ? -9.464 -1.514 4.007 1.00 93.88 200 TYR A C 1
ATOM 1578 O O . TYR A 1 200 ? -10.693 -1.422 3.957 1.00 93.88 200 TYR A O 1
ATOM 1586 N N . ILE A 1 201 ? -8.659 -0.597 3.463 1.00 94.12 201 ILE A N 1
ATOM 1587 C CA . ILE A 1 201 ? -9.135 0.641 2.826 1.00 94.12 201 ILE A CA 1
ATOM 1588 C C . ILE A 1 201 ? -8.313 0.927 1.561 1.00 94.12 201 ILE A C 1
ATOM 1590 O O . ILE A 1 201 ? -7.085 0.875 1.581 1.00 94.12 201 ILE A O 1
ATOM 1594 N N . GLY A 1 202 ? -8.989 1.224 0.443 1.00 88.38 202 GLY A N 1
ATOM 1595 C CA . GLY A 1 202 ? -8.340 1.491 -0.854 1.00 88.38 202 GLY A CA 1
ATOM 1596 C C . GLY A 1 202 ? -7.531 0.310 -1.394 1.00 88.38 202 GLY A C 1
ATOM 1597 O O . GLY A 1 202 ? -6.600 0.493 -2.174 1.00 88.38 202 GLY A O 1
ATOM 1598 N N . PHE A 1 203 ? -7.866 -0.899 -0.950 1.00 76.69 203 PHE A N 1
ATOM 1599 C CA . PHE A 1 203 ? -7.163 -2.120 -1.298 1.00 76.69 203 PHE A CA 1
ATOM 1600 C C . PHE A 1 203 ? -7.891 -2.867 -2.417 1.00 76.69 203 PHE A C 1
ATOM 1602 O O . PHE A 1 203 ? -9.067 -3.209 -2.290 1.00 76.69 203 PHE A O 1
ATOM 1609 N N . GLY A 1 204 ? -7.182 -3.135 -3.514 1.00 68.25 204 GLY A N 1
ATOM 1610 C CA . GLY A 1 204 ? -7.639 -4.059 -4.544 1.00 68.25 204 GLY A CA 1
ATOM 1611 C C . GLY A 1 204 ? -7.180 -5.471 -4.196 1.00 68.25 204 GLY A C 1
ATOM 1612 O O . GLY A 1 204 ? -5.984 -5.725 -4.138 1.00 68.25 204 GLY A O 1
ATOM 1613 N N . PHE A 1 205 ? -8.108 -6.415 -4.029 1.00 62.97 205 PHE A N 1
ATOM 1614 C CA . PHE A 1 205 ? -7.832 -7.831 -3.710 1.00 62.97 205 PHE A CA 1
ATOM 1615 C C . PHE A 1 205 ? -7.096 -8.624 -4.814 1.00 62.97 205 PHE A C 1
ATOM 1617 O O . PHE A 1 205 ? -7.163 -9.851 -4.849 1.00 62.97 205 PHE A O 1
ATOM 1624 N N . ARG A 1 206 ? -6.438 -7.933 -5.749 1.00 59.47 206 ARG A N 1
ATOM 1625 C CA . ARG A 1 206 ? -5.689 -8.505 -6.875 1.00 59.47 206 ARG A CA 1
ATOM 1626 C C . ARG A 1 206 ? -4.184 -8.592 -6.608 1.00 59.47 206 ARG A C 1
ATOM 1628 O O . ARG A 1 206 ? -3.471 -9.122 -7.450 1.00 59.47 206 ARG A O 1
ATOM 1635 N N . ASP A 1 207 ? -3.713 -8.070 -5.477 1.00 63.97 207 ASP A N 1
ATOM 1636 C CA . ASP A 1 207 ? -2.311 -8.183 -5.072 1.00 63.97 207 ASP A CA 1
ATOM 1637 C C . ASP A 1 207 ? -1.957 -9.665 -4.786 1.00 63.97 207 ASP A C 1
ATOM 1639 O O . ASP A 1 207 ? -2.628 -10.291 -3.952 1.00 63.97 207 ASP A O 1
ATOM 1643 N N . PRO A 1 208 ? -0.953 -10.252 -5.473 1.00 59.25 208 PRO A N 1
ATOM 1644 C CA . PRO A 1 208 ? -0.561 -11.648 -5.277 1.00 59.25 208 PRO A CA 1
ATOM 1645 C C . PRO A 1 208 ? -0.104 -11.977 -3.850 1.00 59.25 208 PRO A C 1
ATOM 1647 O O . PRO A 1 208 ? -0.378 -13.082 -3.380 1.00 59.25 208 PRO A O 1
ATOM 1650 N N . ASP A 1 209 ? 0.530 -11.039 -3.140 1.00 59.09 209 ASP A N 1
ATOM 1651 C CA . ASP A 1 209 ? 1.005 -11.267 -1.770 1.00 59.09 209 ASP A CA 1
ATOM 1652 C C . ASP A 1 209 ? -0.152 -11.257 -0.785 1.00 59.09 209 ASP A C 1
ATOM 1654 O O . ASP A 1 209 ? -0.216 -12.090 0.124 1.00 59.09 209 ASP A O 1
ATOM 16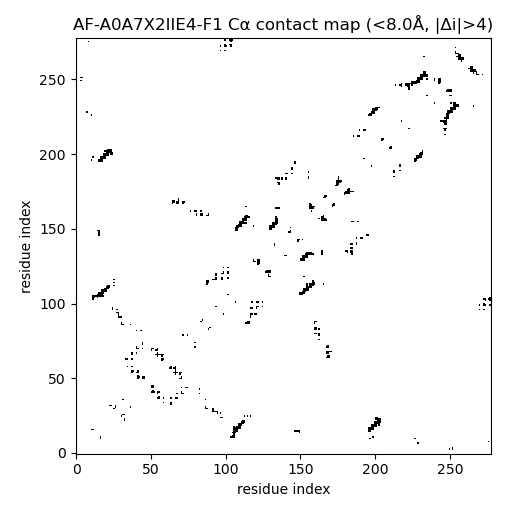58 N N . PHE A 1 210 ? -1.136 -10.382 -1.005 1.00 64.69 210 PHE A N 1
ATOM 1659 C CA . PHE A 1 210 ? -2.371 -10.472 -0.243 1.00 64.69 210 PHE A CA 1
ATOM 1660 C C . PHE A 1 210 ? -3.119 -11.759 -0.549 1.00 64.69 210 PHE A C 1
ATOM 1662 O O . PHE A 1 210 ? -3.661 -12.335 0.381 1.00 64.69 210 PHE A O 1
ATOM 1669 N N . ALA A 1 211 ? -3.140 -12.250 -1.791 1.00 68.94 211 ALA A N 1
ATOM 1670 C CA . ALA A 1 211 ? -3.739 -13.549 -2.087 1.00 68.94 211 ALA A CA 1
ATOM 1671 C C . ALA A 1 211 ? -3.015 -14.679 -1.340 1.00 68.94 211 ALA A C 1
ATOM 1673 O O . ALA A 1 211 ? -3.675 -15.473 -0.682 1.00 68.94 211 ALA A O 1
ATOM 1674 N N . TYR A 1 212 ? -1.680 -14.701 -1.344 1.00 65.94 212 TYR A N 1
ATOM 1675 C CA . TYR A 1 212 ? -0.894 -15.702 -0.619 1.00 65.94 212 TYR A CA 1
ATOM 1676 C C . TYR A 1 212 ? -1.125 -15.646 0.897 1.00 65.94 212 TYR A C 1
ATOM 1678 O O . TYR A 1 212 ? -1.457 -16.653 1.527 1.00 65.94 212 TYR A O 1
ATOM 1686 N N . VAL A 1 213 ? -1.018 -14.457 1.496 1.00 62.81 213 VAL A N 1
ATOM 1687 C CA . VAL A 1 213 ? -1.246 -14.273 2.932 1.00 62.81 213 VAL A CA 1
ATOM 1688 C C . VAL A 1 213 ? -2.707 -14.534 3.287 1.00 62.81 213 VAL A C 1
ATOM 1690 O O . VAL A 1 213 ? -2.972 -15.218 4.269 1.00 62.81 213 VAL A O 1
ATOM 1693 N N . ARG A 1 214 ? -3.668 -14.073 2.483 1.00 68.12 214 ARG A N 1
ATOM 1694 C CA . ARG A 1 214 ? -5.096 -14.376 2.652 1.00 68.12 214 ARG A CA 1
ATOM 1695 C C . ARG A 1 214 ? -5.352 -15.869 2.568 1.00 68.12 214 ARG A C 1
ATOM 1697 O O . ARG A 1 214 ? -6.111 -16.358 3.385 1.00 68.12 214 ARG A O 1
ATOM 1704 N N . ASP A 1 215 ? -4.742 -16.599 1.644 1.00 67.81 215 ASP A N 1
ATOM 1705 C CA . ASP A 1 215 ? -4.964 -18.038 1.511 1.00 67.81 215 ASP A CA 1
ATOM 1706 C C . ASP A 1 215 ? -4.399 -18.785 2.735 1.00 67.81 215 ASP A C 1
ATOM 1708 O O . ASP A 1 215 ? -5.042 -19.695 3.266 1.00 67.81 215 ASP A O 1
ATOM 1712 N N . ILE A 1 216 ? -3.255 -18.345 3.276 1.00 59.91 216 ILE A N 1
ATOM 1713 C CA . ILE A 1 216 ? -2.737 -18.834 4.565 1.00 59.91 216 ILE A CA 1
ATOM 1714 C C . ILE A 1 216 ? -3.723 -18.526 5.701 1.00 59.91 216 ILE A C 1
ATOM 1716 O O . ILE A 1 216 ? -4.031 -19.395 6.517 1.00 59.91 216 ILE A O 1
ATOM 1720 N N . LEU A 1 217 ? -4.231 -17.297 5.758 1.00 62.28 217 LEU A N 1
ATOM 1721 C CA . LEU A 1 217 ? -5.163 -16.840 6.784 1.00 62.28 217 LEU A CA 1
ATOM 1722 C C . LEU A 1 217 ? -6.529 -17.536 6.695 1.00 62.28 217 LEU A C 1
ATOM 1724 O O . LEU A 1 217 ? -7.034 -18.014 7.703 1.00 62.28 217 LEU A O 1
ATOM 1728 N N . GLY A 1 218 ? -7.115 -17.665 5.509 1.00 61.47 218 GLY A N 1
ATOM 1729 C CA . GLY A 1 218 ? -8.405 -18.312 5.269 1.00 61.47 218 GLY A CA 1
ATOM 1730 C C . GLY A 1 218 ? -8.395 -19.780 5.694 1.00 61.47 218 GLY A C 1
ATOM 1731 O O . GLY A 1 218 ? -9.335 -20.242 6.346 1.00 61.47 218 GLY A O 1
ATOM 1732 N N . ASN A 1 219 ? -7.283 -20.480 5.439 1.00 58.91 219 ASN A N 1
ATOM 1733 C CA . ASN A 1 219 ? -7.064 -21.844 5.927 1.00 58.91 219 ASN A CA 1
ATOM 1734 C C . ASN A 1 219 ? -6.992 -21.924 7.461 1.00 58.91 219 ASN A C 1
ATOM 1736 O O . ASN A 1 219 ? -7.464 -22.900 8.047 1.00 58.91 219 ASN A O 1
ATOM 1740 N N . LEU A 1 220 ? -6.423 -20.907 8.116 1.00 52.25 220 LEU A N 1
ATOM 1741 C CA . LEU A 1 220 ? -6.309 -20.838 9.576 1.00 52.25 220 LEU A CA 1
ATOM 1742 C C . LEU A 1 220 ? -7.618 -20.423 10.252 1.00 52.25 220 LEU A C 1
ATOM 1744 O O . LEU A 1 220 ? -7.882 -20.840 11.378 1.00 52.25 220 LEU A O 1
ATOM 1748 N N . TYR A 1 221 ? -8.433 -19.610 9.584 1.00 58.53 221 TYR A N 1
ATOM 1749 C CA . TYR A 1 221 ? -9.599 -19.007 10.210 1.00 58.53 221 TYR A CA 1
ATOM 1750 C C . TYR A 1 221 ? -10.881 -19.800 10.057 1.00 58.53 221 TYR A C 1
ATOM 1752 O O . TYR A 1 221 ? -11.724 -19.663 10.935 1.00 58.53 221 TYR A O 1
ATOM 1760 N N . GLN A 1 222 ? -11.070 -20.603 9.002 1.00 56.53 222 GLN A N 1
ATOM 1761 C CA . GLN A 1 222 ? -12.307 -21.383 8.786 1.00 56.53 222 GLN A CA 1
ATOM 1762 C C . GLN A 1 222 ? -13.611 -20.582 9.068 1.00 56.53 222 GLN A C 1
ATOM 1764 O O . GLN A 1 222 ? -14.606 -21.137 9.533 1.00 56.53 222 GLN A O 1
ATOM 1769 N N . GLY A 1 223 ? -13.611 -19.261 8.828 1.00 51.53 223 GLY A N 1
ATOM 1770 C CA . GLY A 1 223 ? -14.740 -18.359 9.108 1.00 51.53 223 GLY A CA 1
ATOM 1771 C C . GLY A 1 223 ? -14.869 -17.809 10.545 1.00 51.53 223 GLY A C 1
ATOM 1772 O O . GLY A 1 223 ? -15.892 -17.204 10.859 1.00 51.53 223 GLY A O 1
ATOM 1773 N N . ALA A 1 224 ? -13.874 -17.983 11.421 1.00 53.41 224 ALA A N 1
ATOM 1774 C CA . ALA A 1 224 ? -13.915 -17.579 12.835 1.00 53.41 224 ALA A CA 1
ATOM 1775 C C . ALA A 1 224 ? -13.384 -16.158 13.134 1.00 53.41 224 ALA A C 1
ATOM 1777 O O . ALA A 1 224 ? -13.453 -15.704 14.279 1.00 53.41 224 ALA A O 1
ATOM 1778 N N . THR A 1 225 ? -12.868 -15.420 12.148 1.00 57.25 225 THR A N 1
ATOM 1779 C CA . THR A 1 225 ? -12.347 -14.059 12.352 1.00 57.25 225 THR A CA 1
ATOM 1780 C C . THR A 1 225 ? -13.445 -13.006 12.372 1.00 57.25 225 THR A C 1
ATOM 1782 O O . THR A 1 225 ? -13.756 -12.369 11.378 1.00 57.25 225 THR A O 1
ATOM 1785 N N . SER A 1 226 ? -14.005 -12.736 13.548 1.00 57.75 226 SER A N 1
ATOM 1786 C CA . SER A 1 226 ? -15.083 -11.749 13.720 1.00 57.75 226 SER A CA 1
ATOM 1787 C C . SER A 1 226 ? -14.638 -10.272 13.686 1.00 57.75 226 SER A C 1
ATOM 1789 O O . SER A 1 226 ? -15.391 -9.401 14.126 1.00 57.75 226 SER A O 1
ATOM 1791 N N . ALA A 1 227 ? -13.400 -9.970 13.277 1.00 78.94 227 ALA A N 1
ATOM 1792 C CA . ALA A 1 227 ? -12.771 -8.664 13.509 1.00 78.94 227 ALA A CA 1
ATOM 1793 C C . ALA A 1 227 ? -12.094 -8.026 12.280 1.00 78.94 227 ALA A C 1
ATOM 1795 O O . ALA A 1 227 ? -11.452 -6.986 12.436 1.00 78.94 227 ALA A O 1
ATOM 1796 N N . HIS A 1 228 ? -12.237 -8.607 11.083 1.00 89.38 228 HIS A N 1
ATOM 1797 C CA . HIS A 1 228 ? -11.720 -8.020 9.842 1.00 89.38 228 HIS A CA 1
ATOM 1798 C C . HIS A 1 228 ? -12.833 -7.317 9.070 1.00 89.38 228 HIS A C 1
ATOM 1800 O O . HIS A 1 228 ? -13.920 -7.866 8.883 1.00 89.38 228 HIS A O 1
ATOM 1806 N N . TYR A 1 229 ? -12.545 -6.109 8.599 1.00 93.06 229 TYR A N 1
ATOM 1807 C CA . TYR A 1 229 ? -13.478 -5.280 7.846 1.00 93.06 229 TYR A CA 1
ATOM 1808 C C . TYR A 1 229 ? -12.805 -4.739 6.593 1.00 93.06 229 TYR A C 1
ATOM 1810 O O . TYR A 1 229 ? -11.615 -4.453 6.614 1.00 93.06 229 TYR A O 1
ATOM 1818 N N . ALA A 1 230 ? -13.552 -4.557 5.511 1.00 92.31 230 ALA A N 1
ATOM 1819 C CA . ALA A 1 230 ? -13.056 -3.905 4.303 1.00 92.31 230 ALA A CA 1
ATOM 1820 C C . ALA A 1 230 ? -14.044 -2.837 3.836 1.00 92.31 230 ALA A C 1
ATOM 1822 O O . ALA A 1 230 ? -15.245 -3.093 3.788 1.00 92.31 230 ALA A O 1
ATOM 1823 N N . ILE A 1 231 ? -13.547 -1.654 3.479 1.00 94.12 231 ILE A N 1
ATOM 1824 C CA . ILE A 1 231 ? -14.350 -0.587 2.877 1.00 94.12 231 ILE A CA 1
ATOM 1825 C C . ILE A 1 231 ? -14.111 -0.609 1.368 1.00 94.12 231 ILE A C 1
ATOM 1827 O O . ILE A 1 231 ? -12.992 -0.368 0.911 1.00 94.12 231 ILE A O 1
ATOM 1831 N N . MET A 1 232 ? -15.152 -0.914 0.595 1.00 91.38 232 MET A N 1
ATOM 1832 C CA . MET A 1 232 ? -15.041 -1.189 -0.841 1.00 91.38 232 MET A CA 1
ATOM 1833 C C . MET A 1 232 ? -16.121 -0.474 -1.652 1.00 91.38 232 MET A C 1
ATOM 1835 O O . MET A 1 232 ? -17.216 -0.230 -1.156 1.00 91.38 232 MET A O 1
ATOM 1839 N N . ALA A 1 233 ? -15.803 -0.152 -2.903 1.00 90.62 233 ALA A N 1
ATOM 1840 C CA . ALA A 1 233 ? -16.743 0.443 -3.846 1.00 90.62 233 ALA A CA 1
ATOM 1841 C C . ALA A 1 233 ? -17.711 -0.610 -4.404 1.00 90.62 233 ALA A C 1
ATOM 1843 O O . ALA A 1 233 ? -17.277 -1.704 -4.767 1.00 90.62 233 ALA A O 1
ATOM 1844 N N . ASP A 1 234 ? -18.996 -0.258 -4.474 1.00 90.50 234 ASP A N 1
ATOM 1845 C CA . ASP A 1 234 ? -20.035 -0.910 -5.285 1.00 90.50 234 ASP A CA 1
ATOM 1846 C C . ASP A 1 234 ? -20.109 -2.442 -5.156 1.00 90.50 234 ASP A C 1
ATOM 1848 O O . ASP A 1 234 ? -20.370 -3.161 -6.121 1.00 90.50 234 ASP A O 1
ATOM 1852 N N . VAL A 1 235 ? -19.889 -2.972 -3.948 1.00 89.31 235 VAL A N 1
ATOM 1853 C CA . VAL A 1 235 ? -19.890 -4.414 -3.693 1.00 89.31 235 VAL A CA 1
ATOM 1854 C C . VAL A 1 235 ? -21.325 -4.932 -3.566 1.00 89.31 235 VAL A C 1
ATOM 1856 O O . VAL A 1 235 ? -22.033 -4.568 -2.622 1.00 89.31 235 VAL A O 1
ATOM 1859 N N . PRO A 1 236 ? -21.767 -5.857 -4.441 1.00 90.50 236 PRO A N 1
ATOM 1860 C CA . PRO A 1 236 ? -23.101 -6.428 -4.340 1.00 90.50 236 PRO A CA 1
ATOM 1861 C C . PRO A 1 236 ? -23.280 -7.279 -3.068 1.00 90.50 236 PRO A C 1
ATOM 1863 O O . PRO A 1 236 ? -22.345 -7.975 -2.656 1.00 90.50 236 PRO A O 1
ATOM 1866 N N . PRO A 1 237 ? -24.501 -7.379 -2.503 1.00 90.00 237 PRO A N 1
ATOM 1867 C CA . PRO A 1 237 ? -24.746 -8.132 -1.265 1.00 90.00 237 PRO A CA 1
ATOM 1868 C C . PRO A 1 237 ? -24.324 -9.612 -1.304 1.00 90.00 237 PRO A C 1
ATOM 1870 O O . PRO A 1 237 ? -23.956 -10.198 -0.284 1.00 90.00 237 PRO A O 1
ATOM 1873 N N . HIS A 1 238 ? -24.377 -10.251 -2.478 1.00 89.62 238 HIS A N 1
ATOM 1874 C CA . HIS A 1 238 ? -23.947 -11.642 -2.634 1.00 89.62 238 HIS A CA 1
ATOM 1875 C C . HIS A 1 238 ? -22.420 -11.792 -2.555 1.00 89.62 238 HIS A C 1
ATOM 1877 O O . HIS A 1 238 ? -21.943 -12.781 -1.999 1.00 89.62 238 HIS A O 1
ATOM 1883 N N . VAL A 1 239 ? -21.668 -10.798 -3.044 1.00 87.06 239 VAL A N 1
ATOM 1884 C CA . VAL A 1 239 ? -20.205 -10.733 -2.926 1.00 87.06 239 VAL A CA 1
ATOM 1885 C C . VAL A 1 239 ? -19.817 -10.454 -1.475 1.00 87.06 239 VAL A C 1
ATOM 1887 O O . VAL A 1 239 ? -18.979 -11.167 -0.935 1.00 87.06 239 VAL A O 1
ATOM 1890 N N . GLU A 1 240 ? -20.493 -9.525 -0.788 1.00 88.00 240 GLU A N 1
ATOM 1891 C CA . GLU A 1 240 ? -20.306 -9.314 0.660 1.00 88.00 240 GLU A CA 1
ATOM 1892 C C . GLU A 1 240 ? -20.479 -10.625 1.444 1.00 88.00 240 GLU A C 1
ATOM 1894 O O . GLU A 1 240 ? -19.643 -10.993 2.272 1.00 88.00 240 GLU A O 1
ATOM 1899 N N . LYS A 1 241 ? -21.563 -11.364 1.172 1.00 87.00 241 LYS A N 1
ATOM 1900 C CA . LYS A 1 241 ? -21.830 -12.644 1.837 1.00 87.00 241 LYS A CA 1
ATOM 1901 C C . LYS A 1 241 ? -20.751 -13.689 1.538 1.00 87.00 241 LYS A C 1
ATOM 1903 O O . LYS A 1 241 ? -20.460 -14.495 2.422 1.00 87.00 241 LYS A O 1
ATOM 1908 N N . PHE A 1 242 ? -20.187 -13.686 0.330 1.00 86.06 242 PHE A N 1
ATOM 1909 C CA . PHE A 1 242 ? -19.093 -14.574 -0.058 1.00 86.06 242 PHE A CA 1
ATOM 1910 C C . PHE A 1 242 ? -17.840 -14.303 0.783 1.00 86.06 242 PHE A C 1
ATOM 1912 O O . PHE A 1 242 ? -17.405 -15.202 1.499 1.00 86.06 242 PHE A O 1
ATOM 1919 N N . TRP A 1 243 ? -17.348 -13.062 0.801 1.00 84.12 243 TRP A N 1
ATOM 1920 C CA . TRP A 1 243 ? -16.168 -12.666 1.586 1.00 84.12 243 TRP A CA 1
ATOM 1921 C C . TRP A 1 243 ? -16.341 -12.925 3.080 1.00 84.12 243 TRP A C 1
ATOM 1923 O O . TRP A 1 243 ? -15.451 -13.456 3.743 1.00 84.12 243 TRP A O 1
ATOM 1933 N N . ARG A 1 244 ? -17.528 -12.639 3.622 1.00 85.06 244 ARG A N 1
ATOM 1934 C CA . ARG A 1 244 ? -17.814 -12.933 5.028 1.00 85.06 244 ARG A CA 1
ATOM 1935 C C . ARG A 1 244 ? -17.751 -14.430 5.329 1.00 85.06 244 ARG A C 1
ATOM 1937 O O . ARG A 1 244 ? -17.298 -14.814 6.400 1.00 85.06 244 ARG A O 1
ATOM 1944 N N . LYS A 1 245 ? -18.244 -15.275 4.420 1.00 82.94 245 LYS A N 1
ATOM 1945 C CA . LYS A 1 245 ? -18.296 -16.729 4.617 1.00 82.94 245 LYS A CA 1
ATOM 1946 C C . LYS A 1 245 ? -16.927 -17.390 4.444 1.00 82.94 245 LYS A C 1
ATOM 1948 O O . LYS A 1 245 ? -16.627 -18.316 5.189 1.00 82.94 245 LYS A O 1
ATOM 1953 N N . HIS A 1 246 ? -16.158 -16.967 3.445 1.00 79.06 246 HIS A N 1
ATOM 1954 C CA . HIS A 1 246 ? -14.923 -17.640 3.042 1.00 79.06 246 HIS A CA 1
ATOM 1955 C C . HIS A 1 246 ? -13.678 -17.053 3.710 1.00 79.06 246 HIS A C 1
ATOM 1957 O O . HIS A 1 246 ? -12.791 -17.810 4.091 1.00 79.06 246 HIS A O 1
ATOM 1963 N N . ASP A 1 247 ? -13.654 -15.740 3.928 1.00 78.25 247 ASP A N 1
ATOM 1964 C CA . ASP A 1 247 ? -12.474 -15.020 4.417 1.00 78.25 247 ASP A CA 1
ATOM 1965 C C . ASP A 1 247 ? -12.687 -14.409 5.812 1.00 78.25 247 ASP A C 1
ATOM 1967 O O . ASP A 1 247 ? -11.751 -13.897 6.423 1.00 78.25 247 ASP A O 1
ATOM 1971 N N . GLY A 1 248 ? -13.925 -14.430 6.326 1.00 82.75 248 GLY A N 1
ATOM 1972 C CA . GLY A 1 248 ? -14.282 -13.764 7.583 1.00 82.75 248 GLY A CA 1
ATOM 1973 C C . GLY A 1 248 ? -14.242 -12.233 7.492 1.00 82.75 248 GLY A C 1
ATOM 1974 O O . GLY A 1 248 ? -14.218 -11.552 8.513 1.00 82.75 248 GLY A O 1
ATOM 1975 N N . ILE A 1 249 ? -14.231 -11.666 6.279 1.00 86.88 249 ILE A N 1
ATOM 1976 C CA . ILE A 1 249 ? -14.126 -10.217 6.070 1.00 86.88 249 ILE A CA 1
ATOM 1977 C C . ILE A 1 249 ? -15.523 -9.604 5.952 1.00 86.88 249 ILE A C 1
ATOM 1979 O O . ILE A 1 249 ? -16.315 -9.954 5.075 1.00 86.88 249 ILE A O 1
ATOM 1983 N N . HIS A 1 250 ? -15.824 -8.648 6.828 1.00 90.56 250 HIS A N 1
ATOM 1984 C CA . HIS A 1 250 ? -17.051 -7.860 6.782 1.00 90.56 250 HIS A CA 1
ATOM 1985 C C . HIS A 1 250 ? -16.889 -6.667 5.833 1.00 90.56 250 HIS A C 1
ATOM 1987 O O . HIS A 1 250 ? -16.136 -5.739 6.123 1.00 90.56 250 HIS A O 1
ATOM 1993 N N . ILE A 1 251 ? -17.609 -6.661 4.710 1.00 90.94 251 ILE A N 1
ATOM 1994 C CA . ILE A 1 251 ? -17.531 -5.552 3.751 1.00 90.94 251 ILE A CA 1
ATOM 1995 C C . ILE A 1 251 ? -18.517 -4.439 4.128 1.00 90.94 251 ILE A C 1
ATOM 1997 O O . ILE A 1 251 ? -19.693 -4.694 4.387 1.00 90.94 251 ILE A O 1
ATOM 2001 N N . ILE A 1 252 ? -18.027 -3.200 4.132 1.00 93.19 252 ILE A N 1
ATOM 2002 C CA . ILE A 1 252 ? -18.820 -1.973 4.099 1.00 93.19 252 ILE A CA 1
ATOM 2003 C C . ILE A 1 252 ? -18.711 -1.432 2.678 1.00 93.19 252 ILE A C 1
ATOM 2005 O O . ILE A 1 252 ? -17.654 -0.948 2.269 1.00 93.19 252 ILE A O 1
ATOM 2009 N N . SER A 1 253 ? -19.800 -1.544 1.921 1.00 92.88 253 SER A N 1
ATOM 2010 C CA . SER A 1 253 ? -19.857 -0.995 0.570 1.00 92.88 253 SER A CA 1
ATOM 2011 C C . SER A 1 253 ? -20.189 0.495 0.602 1.00 92.88 253 SER A C 1
ATOM 2013 O O . SER A 1 253 ? -21.043 0.916 1.383 1.00 92.88 253 SER A O 1
ATOM 2015 N N . TYR A 1 254 ? -19.565 1.274 -0.276 1.00 92.06 254 TYR A N 1
ATOM 2016 C CA . TYR A 1 254 ? -19.968 2.644 -0.598 1.00 92.06 254 TYR A CA 1
ATOM 2017 C C . TYR A 1 254 ? -20.217 2.778 -2.101 1.00 92.06 254 TYR A C 1
ATOM 2019 O O . TYR A 1 254 ? -19.655 2.022 -2.888 1.00 92.06 254 TYR A O 1
ATOM 2027 N N . GLU A 1 255 ? -21.055 3.733 -2.491 1.00 91.50 255 GLU A N 1
ATOM 2028 C CA . GLU A 1 255 ? -21.413 3.950 -3.895 1.00 91.50 255 GLU A CA 1
ATOM 2029 C C . GLU A 1 255 ? -20.412 4.883 -4.581 1.00 91.50 255 GLU A C 1
ATOM 2031 O O . GLU A 1 255 ? -20.088 5.955 -4.045 1.00 91.50 255 GLU A O 1
ATOM 2036 N N . THR A 1 256 ? -19.930 4.504 -5.767 1.00 89.56 256 THR A N 1
ATOM 2037 C CA . THR A 1 256 ? -19.184 5.423 -6.639 1.00 89.56 256 THR A CA 1
ATOM 2038 C C . THR A 1 256 ? -20.121 6.185 -7.569 1.00 89.56 256 THR A C 1
ATOM 2040 O O . THR A 1 256 ? -21.259 5.800 -7.829 1.00 89.56 256 THR A O 1
ATOM 2043 N N . THR A 1 257 ? -19.645 7.322 -8.072 1.00 87.25 257 THR A N 1
ATOM 2044 C CA . THR A 1 257 ? -20.338 8.071 -9.131 1.00 87.25 257 THR A CA 1
ATOM 2045 C C . THR A 1 257 ? -19.454 8.141 -10.362 1.00 87.25 257 THR A C 1
ATOM 2047 O O . THR A 1 257 ? -18.238 8.176 -10.242 1.00 87.25 257 THR A O 1
ATOM 2050 N N . LEU A 1 258 ? -20.024 8.188 -11.561 1.00 83.38 258 LEU A N 1
ATOM 2051 C CA . LEU A 1 258 ? -19.226 8.355 -12.776 1.00 83.38 258 LEU A CA 1
ATOM 2052 C C . LEU A 1 258 ? -18.920 9.839 -13.013 1.00 83.38 258 LEU A C 1
ATOM 2054 O O . LEU A 1 258 ? -19.772 10.708 -12.815 1.00 83.38 258 LEU A O 1
ATOM 2058 N N . ASN A 1 259 ? -17.700 10.150 -13.445 1.00 73.75 259 ASN A N 1
ATOM 2059 C CA . ASN A 1 259 ? -17.374 11.475 -13.964 1.00 73.75 259 ASN A CA 1
ATOM 2060 C C . ASN A 1 259 ? -17.761 11.617 -15.450 1.00 73.75 259 ASN A C 1
ATOM 2062 O O . ASN A 1 259 ? -18.195 10.668 -16.099 1.00 73.75 259 ASN A O 1
ATOM 2066 N N . ALA A 1 260 ? -17.570 12.819 -16.005 1.00 66.00 260 ALA A N 1
ATOM 2067 C CA . ALA A 1 260 ? -17.921 13.142 -17.392 1.00 66.00 260 ALA A CA 1
ATOM 2068 C C . ALA A 1 260 ? -17.179 12.304 -18.457 1.00 66.00 260 ALA A C 1
ATOM 2070 O O . ALA A 1 260 ? -17.621 12.258 -19.599 1.00 66.00 260 ALA A O 1
ATOM 2071 N N . ILE A 1 261 ? -16.072 11.650 -18.090 1.00 66.94 261 ILE A N 1
ATOM 2072 C CA . ILE A 1 261 ? -15.271 10.770 -18.956 1.00 66.94 261 ILE A CA 1
ATOM 2073 C C . ILE A 1 261 ? -15.466 9.281 -18.616 1.00 66.94 261 ILE A C 1
ATOM 2075 O O . ILE A 1 261 ? -14.717 8.439 -19.098 1.00 66.94 261 ILE A O 1
ATOM 2079 N N . GLY A 1 262 ? -16.476 8.945 -17.802 1.00 60.06 262 GLY A N 1
ATOM 2080 C CA . GLY A 1 262 ? -16.843 7.567 -17.470 1.00 60.06 262 GLY A CA 1
ATOM 2081 C C . GLY A 1 262 ? -15.948 6.879 -16.437 1.00 60.06 262 GLY A C 1
ATOM 2082 O O . GLY A 1 262 ? -16.097 5.679 -16.239 1.00 60.06 262 GLY A O 1
ATOM 2083 N N . SER A 1 263 ? -15.041 7.597 -15.768 1.00 68.94 263 SER A N 1
ATOM 2084 C CA . SER A 1 263 ? -14.242 7.040 -14.673 1.00 68.94 263 SER A CA 1
ATOM 2085 C C . SER A 1 263 ? -14.951 7.204 -13.326 1.00 68.94 263 SER A C 1
ATOM 2087 O O . SER A 1 263 ? -15.630 8.206 -13.076 1.00 68.94 263 SER A O 1
ATOM 2089 N N . GLU A 1 264 ? -14.766 6.228 -12.443 1.00 78.31 264 GLU A N 1
ATOM 2090 C CA . GLU A 1 264 ? -15.355 6.221 -11.105 1.00 78.31 264 GLU A CA 1
ATOM 2091 C C . GLU A 1 264 ? -14.792 7.358 -10.235 1.00 78.31 264 GLU A C 1
ATOM 2093 O O . GLU A 1 264 ? -13.599 7.671 -10.234 1.00 78.31 264 GLU A O 1
ATOM 2098 N N . ARG A 1 265 ? -15.682 8.005 -9.487 1.00 82.69 265 ARG A N 1
ATOM 2099 C CA . ARG A 1 265 ? -15.400 8.989 -8.447 1.00 82.69 265 ARG A CA 1
ATOM 2100 C C . ARG A 1 265 ? -15.747 8.375 -7.109 1.00 82.69 265 ARG A C 1
ATOM 2102 O O . ARG A 1 265 ? -16.905 8.079 -6.817 1.00 82.69 265 ARG A O 1
ATOM 2109 N N . HIS A 1 266 ? -14.737 8.304 -6.257 1.00 88.50 266 HIS A N 1
ATOM 2110 C CA . HIS A 1 266 ? -14.834 7.735 -4.920 1.00 88.50 266 HIS A CA 1
ATOM 2111 C C . HIS A 1 266 ? -15.139 8.798 -3.851 1.00 88.50 266 HIS A C 1
ATOM 2113 O O . HIS A 1 266 ? -14.795 8.613 -2.690 1.00 88.50 266 HIS A O 1
ATOM 2119 N N . SER A 1 267 ? -15.781 9.925 -4.195 1.00 89.44 267 SER A N 1
ATOM 2120 C CA . SER A 1 267 ? -16.085 11.011 -3.240 1.00 89.44 267 SER A CA 1
ATOM 2121 C C . SER A 1 267 ? -16.799 10.513 -1.980 1.00 89.44 267 SER A C 1
ATOM 2123 O O . SER A 1 267 ? -16.468 10.946 -0.877 1.00 89.44 267 SER A O 1
ATOM 2125 N N . SER A 1 268 ? -17.707 9.546 -2.131 1.00 92.38 268 SER A N 1
ATOM 2126 C CA . SER A 1 268 ? -18.431 8.897 -1.034 1.00 92.38 268 SER A CA 1
ATOM 2127 C C . SER A 1 268 ? -17.508 8.220 -0.015 1.00 92.38 268 SER A C 1
ATOM 2129 O O . SER A 1 268 ? -17.827 8.215 1.170 1.00 92.38 268 SER A O 1
ATOM 2131 N N . LEU A 1 269 ? -16.340 7.712 -0.434 1.00 94.88 269 LEU A N 1
ATOM 2132 C CA . LEU A 1 269 ? -15.346 7.146 0.482 1.00 94.88 269 LEU A CA 1
ATOM 2133 C C . LEU A 1 269 ? -14.825 8.209 1.449 1.00 94.88 269 LEU A C 1
ATOM 2135 O O . LEU A 1 269 ? -14.754 7.961 2.647 1.00 94.88 269 LEU A O 1
ATOM 2139 N N . LEU A 1 270 ? -14.489 9.404 0.954 1.00 95.44 270 LEU A N 1
ATOM 2140 C CA . LEU A 1 270 ? -13.987 10.482 1.808 1.00 95.44 270 LEU A CA 1
ATOM 2141 C C . LEU A 1 270 ? -15.025 10.902 2.854 1.00 95.44 270 LEU A C 1
ATOM 2143 O O . LEU A 1 270 ? -14.658 11.148 4.001 1.00 95.44 270 LEU A O 1
ATOM 2147 N N . HIS A 1 271 ? -16.299 10.985 2.466 1.00 94.25 271 HIS A N 1
ATOM 2148 C CA . HIS A 1 271 ? -17.391 11.268 3.399 1.00 94.25 271 HIS A CA 1
ATOM 2149 C C . HIS A 1 271 ? -17.517 10.163 4.448 1.00 94.25 271 HIS A C 1
ATOM 2151 O O . HIS A 1 271 ? -17.434 10.450 5.636 1.00 94.25 271 HIS A O 1
ATOM 2157 N N . LEU A 1 272 ? -17.565 8.900 4.017 1.00 94.88 272 LEU A N 1
ATOM 2158 C CA . LEU A 1 272 ? -17.641 7.755 4.921 1.00 94.88 272 LEU A CA 1
ATOM 2159 C C . LEU A 1 272 ? -16.478 7.719 5.928 1.00 94.88 272 LEU A C 1
ATOM 2161 O O . LEU A 1 272 ? -16.698 7.454 7.105 1.00 94.88 272 LEU A O 1
ATOM 2165 N N . LEU A 1 273 ? -15.242 7.995 5.496 1.00 96.25 273 LEU A N 1
ATOM 2166 C CA . LEU A 1 273 ? -14.093 8.022 6.407 1.00 96.25 273 LEU A CA 1
ATOM 2167 C C . LEU A 1 273 ? -14.169 9.175 7.415 1.00 96.25 273 LEU A C 1
ATOM 2169 O O . LEU A 1 273 ? -13.728 9.008 8.549 1.00 96.25 273 LEU A O 1
ATOM 2173 N N . LYS A 1 274 ? -14.725 10.330 7.031 1.00 94.62 274 LYS A N 1
ATOM 2174 C CA . LYS A 1 274 ? -14.957 11.438 7.970 1.00 94.62 274 LYS A CA 1
ATOM 2175 C C . LYS A 1 274 ? -16.010 11.058 9.011 1.00 94.62 274 LYS A C 1
ATOM 2177 O O . LYS A 1 274 ? -15.720 11.164 10.193 1.00 94.62 274 LYS A O 1
ATOM 2182 N N . ASP A 1 275 ? -17.142 10.502 8.582 1.00 93.75 275 ASP A N 1
ATOM 2183 C CA . ASP A 1 275 ? -18.242 10.079 9.465 1.00 93.75 275 ASP A CA 1
ATOM 2184 C C . ASP A 1 275 ? -17.848 8.941 10.430 1.00 93.75 275 ASP A C 1
ATOM 2186 O O . ASP A 1 275 ? -18.466 8.738 11.480 1.00 93.75 275 ASP A O 1
ATOM 2190 N N . LEU A 1 276 ? -16.843 8.142 10.057 1.00 94.06 276 LEU A N 1
ATOM 2191 C CA . LEU A 1 276 ? -16.255 7.106 10.909 1.00 94.06 276 LEU A CA 1
ATOM 2192 C C . LEU A 1 276 ? -15.248 7.658 11.927 1.00 94.06 276 LEU A C 1
ATOM 2194 O O . LEU A 1 276 ? -15.005 6.993 12.933 1.00 94.06 276 LEU A O 1
ATOM 2198 N N . GLY A 1 277 ? -14.641 8.814 11.646 1.00 87.38 277 GLY A N 1
ATOM 2199 C CA . GLY A 1 277 ? -13.665 9.476 12.516 1.00 87.38 277 GLY A CA 1
ATOM 2200 C C . GLY A 1 277 ? -14.273 10.464 13.518 1.00 87.38 277 GLY A C 1
ATOM 2201 O O .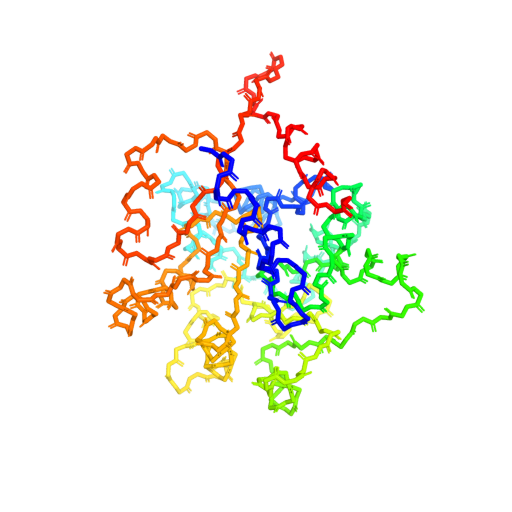 GLY A 1 277 ? -13.542 10.963 14.374 1.00 87.38 277 GLY A O 1
ATOM 2202 N N . GLU A 1 278 ? -15.572 10.751 13.403 1.00 81.62 278 GLU A N 1
ATOM 2203 C CA . GLU A 1 278 ? -16.389 11.484 14.386 1.00 81.62 278 GLU A CA 1
ATOM 2204 C C . GLU A 1 278 ? -16.902 10.561 15.507 1.00 81.62 278 GLU A C 1
ATOM 2206 O O . GLU A 1 278 ? -16.762 10.953 16.689 1.00 81.62 278 GLU A O 1
#